Protein AF-A0A176RYS2-F1 (afdb_monomer_lite)

pLDDT: mean 80.69, std 13.42, range [38.0, 95.75]

Secondary structure (DSSP, 8-state):
-GGGTS-TT----SHHHHHHHHHHHHHHHHTTSS-TT-EEEETTEEEEHHHHTT--S----EEEEES-------------TT--SS----EEEEE-TTSPBPS---TT-EEEEEEE-TT---TTEEEEEE--TTEEETTT--SEEEEE-TT-SEEEEEEEE-S---S-EEEEEEEEESS-TTSEEEEEEEE-

Structure (mmCIF, N/CA/C/O backbone):
data_AF-A0A176RYS2-F1
#
_entry.id   AF-A0A176RYS2-F1
#
loop_
_atom_site.group_PDB
_atom_site.id
_atom_site.type_symbol
_atom_site.label_atom_id
_atom_site.label_alt_id
_atom_site.label_comp_id
_atom_site.label_asym_id
_atom_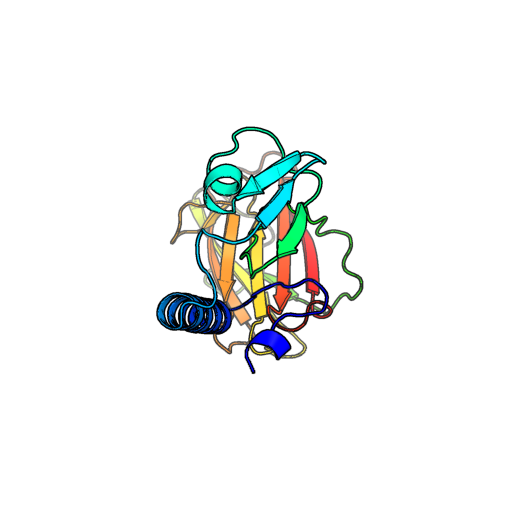site.label_entity_id
_atom_site.label_seq_id
_atom_site.pdbx_PDB_ins_code
_atom_site.Cartn_x
_atom_site.Cartn_y
_atom_site.Cartn_z
_atom_site.occupancy
_atom_site.B_iso_or_equiv
_atom_site.auth_seq_id
_atom_site.auth_comp_id
_atom_site.auth_asym_id
_atom_site.auth_atom_id
_atom_site.pdbx_PDB_model_num
ATOM 1 N N . GLN A 1 1 ? -23.986 -8.923 6.208 1.00 38.78 1 GLN A N 1
ATOM 2 C CA . GLN A 1 1 ? -23.555 -8.819 7.620 1.00 38.78 1 GLN A CA 1
ATOM 3 C C . GLN A 1 1 ? -22.154 -8.233 7.599 1.00 38.78 1 GLN A C 1
ATOM 5 O O . GLN A 1 1 ? -21.240 -8.937 7.199 1.00 38.78 1 GLN A O 1
ATOM 10 N N . VAL A 1 2 ? -22.013 -6.950 7.941 1.00 39.62 2 VAL A N 1
ATOM 11 C CA . VAL A 1 2 ? -20.743 -6.190 7.863 1.00 39.62 2 VAL A CA 1
ATOM 12 C C . VAL A 1 2 ? -19.668 -6.791 8.781 1.00 39.62 2 VAL A C 1
ATOM 14 O O . VAL A 1 2 ? -18.493 -6.807 8.453 1.00 39.62 2 VAL A O 1
ATOM 17 N N . THR A 1 3 ? -20.078 -7.433 9.878 1.00 38.00 3 THR A N 1
ATOM 18 C CA . THR A 1 3 ? -19.183 -8.171 10.785 1.00 38.00 3 THR A CA 1
ATOM 19 C C . THR A 1 3 ? -18.510 -9.391 10.161 1.00 38.00 3 THR A C 1
ATOM 21 O O . THR A 1 3 ? -17.535 -9.880 10.710 1.00 38.00 3 THR A O 1
ATOM 24 N N . ARG A 1 4 ? -19.006 -9.886 9.019 1.00 38.34 4 ARG A N 1
ATOM 25 C CA . ARG A 1 4 ? -18.385 -10.984 8.261 1.00 38.34 4 ARG A CA 1
ATOM 26 C C . ARG A 1 4 ? -17.301 -10.498 7.288 1.00 38.34 4 ARG A C 1
ATOM 28 O O . ARG A 1 4 ? -16.633 -11.335 6.696 1.00 38.34 4 ARG A O 1
ATOM 35 N N . GLN A 1 5 ? -17.187 -9.180 7.099 1.00 42.06 5 GLN A N 1
ATOM 36 C CA . GLN A 1 5 ? -16.162 -8.518 6.279 1.00 42.06 5 GLN A CA 1
ATOM 37 C C . GLN A 1 5 ? -14.979 -8.025 7.120 1.00 42.06 5 GLN A C 1
ATOM 39 O O . GLN A 1 5 ? -13.939 -7.681 6.576 1.00 42.06 5 GLN A O 1
ATOM 44 N N . LEU A 1 6 ? -15.121 -8.033 8.447 1.00 44.44 6 LEU A N 1
ATOM 45 C CA . LEU A 1 6 ? -13.992 -7.948 9.359 1.00 44.44 6 LEU A CA 1
ATOM 46 C C . LEU A 1 6 ? -13.283 -9.305 9.316 1.00 44.44 6 LEU A C 1
ATOM 48 O O . LEU A 1 6 ? -13.893 -10.329 9.632 1.00 44.44 6 LEU A O 1
ATOM 52 N N . ASN A 1 7 ? -12.019 -9.329 8.896 1.00 45.56 7 ASN A N 1
ATOM 53 C CA . ASN A 1 7 ? -11.189 -10.522 9.052 1.00 45.56 7 ASN A CA 1
ATOM 54 C C . ASN A 1 7 ? -10.981 -10.831 10.554 1.00 45.56 7 ASN A C 1
ATOM 56 O O . ASN A 1 7 ? -11.440 -10.093 11.430 1.00 45.56 7 ASN A O 1
ATOM 60 N N . GLU A 1 8 ? -10.258 -11.906 10.875 1.00 43.47 8 GLU A N 1
ATOM 61 C CA . GLU A 1 8 ? -9.961 -12.304 12.265 1.00 43.47 8 GLU A CA 1
ATOM 62 C C . GLU A 1 8 ? -9.251 -11.205 13.089 1.00 43.47 8 GLU A C 1
ATOM 64 O O . GLU A 1 8 ? -9.184 -11.295 14.313 1.00 43.47 8 GLU A O 1
ATOM 69 N N . GLN A 1 9 ? -8.752 -10.149 12.436 1.00 49.06 9 GLN A N 1
ATOM 70 C CA . GLN A 1 9 ? -8.044 -9.022 13.046 1.00 49.06 9 GLN A CA 1
ATOM 71 C C . GLN A 1 9 ? -8.864 -7.716 13.050 1.00 49.06 9 GLN A C 1
ATOM 73 O O . GLN A 1 9 ? -8.356 -6.691 13.502 1.00 49.06 9 GLN A O 1
ATOM 78 N N . GLY A 1 10 ? -10.113 -7.721 12.570 1.00 50.06 10 GLY A N 1
ATOM 79 C CA . GLY A 1 10 ? -10.997 -6.553 12.635 1.00 50.06 10 GLY A CA 1
ATOM 80 C C . GLY A 1 10 ? -10.657 -5.415 11.663 1.00 50.06 10 GLY A C 1
ATOM 81 O O . GLY A 1 10 ? -11.020 -4.271 11.929 1.00 50.06 10 GLY A O 1
ATOM 82 N N . MET A 1 11 ? -9.959 -5.694 10.561 1.00 52.34 11 MET A N 1
ATOM 83 C CA . MET A 1 11 ? -9.507 -4.666 9.612 1.00 52.34 11 MET A CA 1
ATOM 84 C C . MET A 1 11 ? -10.573 -4.387 8.534 1.00 52.34 11 MET A C 1
ATOM 86 O O . MET A 1 11 ? -11.194 -5.315 8.016 1.00 52.34 11 MET A O 1
ATOM 90 N N . LEU A 1 12 ? -10.777 -3.110 8.186 1.00 54.94 12 LEU A N 1
ATOM 91 C CA . LEU A 1 12 ? -11.613 -2.667 7.060 1.00 54.94 12 LEU A CA 1
ATOM 92 C C . LEU A 1 12 ? -10.681 -2.246 5.917 1.00 54.94 12 LEU A C 1
ATOM 94 O O . LEU A 1 12 ? -9.982 -1.241 6.039 1.00 54.94 12 LEU A O 1
ATOM 98 N N . TYR A 1 13 ? -10.638 -3.018 4.831 1.00 56.59 13 TYR A N 1
ATOM 99 C CA . TYR A 1 13 ? -9.641 -2.827 3.770 1.00 56.59 13 TYR A CA 1
ATOM 100 C C . TYR A 1 13 ? -10.142 -2.049 2.553 1.00 56.59 13 TYR A C 1
ATOM 102 O O . TYR A 1 13 ? -9.327 -1.627 1.735 1.00 56.59 13 TYR A O 1
ATOM 110 N N . SER A 1 14 ? -11.451 -1.809 2.427 1.00 58.12 14 SER A N 1
ATOM 111 C CA . SER A 1 14 ? -12.003 -1.050 1.303 1.00 58.12 14 SER A CA 1
ATOM 112 C C . SER A 1 14 ? -12.792 0.189 1.720 1.00 58.12 14 SER A C 1
ATOM 114 O O . SER A 1 14 ? -13.281 0.331 2.847 1.00 58.12 14 SER A O 1
ATOM 116 N N . THR A 1 15 ? -12.944 1.112 0.768 1.00 60.66 15 THR A N 1
ATOM 117 C CA . THR A 1 15 ? -13.842 2.264 0.912 1.00 60.66 15 THR A CA 1
ATOM 118 C C . THR A 1 15 ? -15.282 1.810 1.155 1.00 60.66 15 THR A C 1
ATOM 120 O O . THR A 1 15 ? -15.984 2.425 1.953 1.00 60.66 15 THR A O 1
ATOM 123 N N . GLU A 1 16 ? -15.712 0.712 0.529 1.00 64.81 16 GLU A N 1
ATOM 124 C CA . GLU A 1 16 ? -17.044 0.133 0.736 1.00 64.81 16 GLU A CA 1
ATOM 125 C C . GLU A 1 16 ? -17.218 -0.394 2.163 1.00 64.81 16 GLU A C 1
ATOM 127 O O . GLU A 1 16 ? -18.222 -0.088 2.807 1.00 64.81 16 GLU A O 1
ATOM 132 N N . ASP A 1 17 ? -16.215 -1.097 2.694 1.00 63.56 17 ASP A N 1
ATOM 133 C CA . ASP A 1 17 ? -16.223 -1.593 4.074 1.00 63.56 17 ASP A CA 1
ATOM 134 C C . ASP A 1 17 ? -16.240 -0.433 5.073 1.00 63.56 17 ASP A C 1
ATOM 136 O O . ASP A 1 17 ? -16.982 -0.458 6.056 1.00 63.56 17 ASP A O 1
ATOM 140 N N . SER A 1 18 ? -15.488 0.631 4.782 1.00 63.31 18 SER A N 1
ATOM 141 C CA . SER A 1 18 ? -15.490 1.854 5.587 1.00 63.31 18 SER A CA 1
ATOM 142 C C . SER A 1 18 ? -16.876 2.509 5.601 1.00 63.31 18 SER A C 1
ATOM 144 O O . SER A 1 18 ? -17.386 2.865 6.663 1.00 63.31 18 SER A O 1
ATOM 146 N N . VAL A 1 19 ? -17.534 2.621 4.442 1.00 70.06 19 VAL A N 1
ATOM 147 C CA . VAL A 1 19 ? -18.897 3.171 4.331 1.00 70.06 19 VAL A CA 1
ATOM 148 C C . VAL A 1 19 ? -19.911 2.284 5.055 1.00 70.06 19 VAL A C 1
ATOM 150 O O . VAL A 1 19 ? -20.771 2.800 5.774 1.00 70.06 19 VAL A O 1
ATOM 153 N N . ALA A 1 20 ? -19.804 0.962 4.918 1.00 71.06 20 ALA A N 1
ATOM 154 C CA . ALA A 1 20 ? -20.680 0.009 5.589 1.00 71.06 20 ALA A CA 1
ATOM 155 C C . ALA A 1 20 ? -20.521 0.063 7.118 1.00 71.06 20 ALA A C 1
ATOM 157 O O . ALA A 1 20 ? -21.521 0.063 7.842 1.00 71.06 20 ALA A O 1
ATOM 158 N N . ALA A 1 21 ? -19.286 0.175 7.614 1.00 72.25 21 ALA A N 1
ATOM 159 C CA . ALA A 1 21 ? -18.993 0.347 9.032 1.00 72.25 21 ALA A 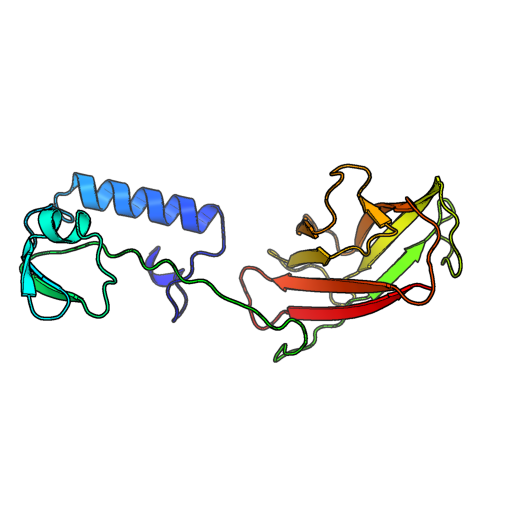CA 1
ATOM 160 C C . ALA A 1 21 ? -19.526 1.683 9.569 1.00 72.25 21 ALA A C 1
ATOM 162 O O . ALA A 1 21 ? -20.179 1.705 10.613 1.00 72.25 21 ALA A O 1
ATOM 163 N N . ILE A 1 22 ? -19.338 2.785 8.833 1.00 72.38 22 ILE A N 1
ATOM 164 C CA . ILE A 1 22 ? -19.892 4.101 9.190 1.00 72.38 22 ILE A CA 1
ATOM 165 C C . ILE A 1 22 ? -21.424 4.045 9.259 1.00 72.38 22 ILE A C 1
ATOM 167 O O . ILE A 1 22 ? -22.017 4.545 10.219 1.00 72.38 22 ILE A O 1
ATOM 171 N N . ALA A 1 23 ? -22.077 3.423 8.273 1.00 78.38 23 ALA A N 1
ATOM 172 C CA . ALA A 1 23 ? -23.529 3.272 8.253 1.00 78.38 23 ALA A CA 1
ATOM 173 C C . ALA A 1 23 ? -24.025 2.446 9.452 1.00 78.38 23 ALA A C 1
ATOM 175 O O . ALA A 1 23 ? -24.967 2.857 10.132 1.00 78.38 23 ALA A O 1
ATOM 176 N N . LEU A 1 24 ? -23.352 1.333 9.761 1.00 78.88 24 LEU A N 1
ATOM 177 C CA . LEU A 1 24 ? -23.661 0.495 10.918 1.00 78.88 24 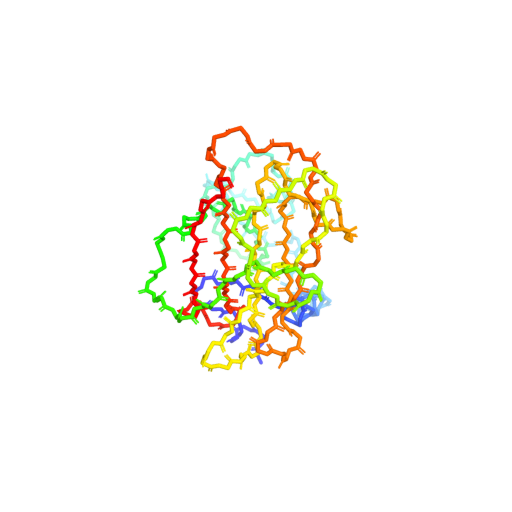LEU A CA 1
ATOM 178 C C . LEU A 1 24 ? -23.518 1.269 12.236 1.00 78.88 24 LEU A C 1
ATOM 180 O O . LEU A 1 24 ? -24.457 1.296 13.028 1.00 78.88 24 LEU A O 1
ATOM 184 N N . LEU A 1 25 ? -22.378 1.928 12.464 1.00 75.88 25 LEU A N 1
ATOM 185 C CA . LEU A 1 25 ? -22.122 2.709 13.680 1.00 75.88 25 LEU A CA 1
ATOM 186 C C . LEU A 1 25 ? -23.125 3.863 13.838 1.00 75.88 25 LEU A C 1
ATOM 188 O O . LEU A 1 25 ? -23.579 4.148 14.947 1.00 75.88 25 LEU A O 1
ATOM 192 N N . SER A 1 26 ? -23.525 4.491 12.730 1.00 77.00 26 SER A N 1
ATOM 193 C CA . SER A 1 26 ? -24.551 5.538 12.721 1.00 77.00 26 SER A CA 1
ATOM 194 C C . SER A 1 26 ? -25.914 5.015 13.190 1.00 77.00 26 SER A C 1
ATOM 196 O O . SER A 1 26 ? -26.553 5.646 14.036 1.00 77.00 26 SER A O 1
ATOM 198 N N . GLU A 1 27 ? -26.346 3.844 12.713 1.00 80.12 27 GLU A N 1
ATOM 199 C CA . GLU A 1 27 ? -27.613 3.228 13.132 1.00 80.12 27 GLU A CA 1
ATOM 200 C C . GLU A 1 27 ? -27.554 2.658 14.560 1.00 80.12 27 GLU A C 1
ATOM 202 O O . GLU A 1 27 ? -28.520 2.780 15.319 1.00 80.12 27 GLU A O 1
ATOM 207 N N . LEU A 1 28 ? -26.407 2.124 14.992 1.00 76.50 28 LEU A N 1
ATOM 208 C CA . LEU A 1 28 ? -26.183 1.716 16.387 1.00 76.50 28 LEU A CA 1
ATOM 209 C C . LEU A 1 28 ? -26.287 2.906 17.353 1.00 76.50 28 LEU A C 1
ATOM 211 O O . LEU A 1 28 ? -26.863 2.789 18.436 1.00 76.50 28 LEU A O 1
ATOM 215 N N . ARG A 1 29 ? -25.802 4.083 16.942 1.00 73.31 29 ARG A N 1
ATOM 216 C CA . ARG A 1 29 ? -25.972 5.320 17.712 1.00 73.31 29 ARG A CA 1
ATOM 217 C C . ARG A 1 29 ? -27.433 5.779 17.740 1.00 73.31 29 ARG A C 1
ATOM 219 O O . ARG A 1 29 ? -27.933 6.135 18.801 1.00 73.31 29 ARG A O 1
ATOM 226 N N . LYS A 1 30 ? -28.137 5.761 16.600 1.00 78.38 30 LYS A N 1
ATOM 227 C CA . LYS A 1 30 ? -29.558 6.168 16.522 1.00 78.38 30 LYS A CA 1
ATOM 228 C C . LYS A 1 30 ? -30.494 5.255 17.313 1.00 78.38 30 LYS A C 1
ATOM 230 O O . LYS A 1 30 ? -31.473 5.737 17.870 1.00 78.38 30 LYS A O 1
ATOM 235 N N . SER A 1 31 ? -30.199 3.959 17.360 1.00 75.75 31 SER A N 1
ATOM 236 C CA . SER A 1 31 ? -30.982 2.972 18.116 1.00 75.75 31 SER A CA 1
ATOM 237 C C . SER A 1 31 ? -30.749 3.029 19.629 1.00 75.75 31 SER A C 1
ATOM 239 O O . SER A 1 31 ? -31.408 2.299 20.365 1.00 75.75 31 SER A O 1
ATOM 241 N N . GLY A 1 32 ? -29.840 3.889 20.106 1.00 68.19 32 GLY A N 1
ATOM 242 C CA . GLY A 1 32 ? -29.505 3.984 21.527 1.00 68.19 32 GLY A CA 1
ATOM 243 C C . GLY A 1 32 ? -28.738 2.767 22.044 1.00 68.19 32 GLY A C 1
ATOM 244 O O . GLY A 1 32 ? -28.717 2.533 23.247 1.00 68.19 32 GLY A O 1
ATOM 245 N N . LEU A 1 33 ? -28.125 1.979 21.153 1.00 66.50 33 LEU A N 1
ATOM 246 C CA . LEU A 1 33 ? -27.291 0.844 21.541 1.00 66.50 33 LEU A CA 1
ATOM 247 C C . LEU A 1 33 ? -25.892 1.288 21.964 1.00 66.50 33 LEU A C 1
ATOM 249 O O . LEU A 1 33 ? -25.306 0.652 22.821 1.00 66.50 33 LEU A O 1
ATOM 253 N N . VAL A 1 34 ? -25.369 2.384 21.412 1.00 66.75 34 VAL A N 1
ATOM 254 C CA . VAL A 1 34 ? -24.118 3.005 21.877 1.00 66.75 34 VAL A CA 1
ATOM 255 C C . VAL A 1 34 ? -24.476 4.295 22.605 1.00 66.75 34 VAL A C 1
ATOM 257 O O . VAL A 1 34 ? -24.611 5.355 21.991 1.00 66.75 34 VAL A O 1
ATOM 260 N N . THR A 1 35 ? -24.687 4.189 23.915 1.00 66.00 35 THR A N 1
ATOM 261 C CA . THR A 1 35 ? -24.935 5.327 24.807 1.00 66.00 35 THR A CA 1
ATOM 262 C C . THR A 1 35 ? -23.695 5.604 25.648 1.00 66.00 35 THR A C 1
ATOM 264 O O . THR A 1 35 ? -22.934 4.702 25.989 1.00 66.00 35 THR A O 1
ATOM 267 N N . GLY A 1 36 ? -23.486 6.867 26.022 1.00 67.69 36 GLY A N 1
ATOM 268 C CA . GLY A 1 36 ? -22.389 7.261 26.915 1.00 67.69 36 GLY A CA 1
ATOM 269 C C . GLY A 1 36 ? -22.522 6.749 28.360 1.00 67.69 36 GLY A C 1
ATOM 270 O O . GLY A 1 36 ? -21.685 7.067 29.198 1.00 67.69 36 GLY A O 1
ATOM 271 N N . GLU A 1 37 ? -23.569 5.975 28.653 1.00 80.94 37 GLU A N 1
ATOM 272 C CA . GLU A 1 37 ? -23.942 5.503 29.992 1.00 80.94 37 GLU A CA 1
ATOM 273 C C . GLU A 1 37 ? -23.375 4.117 30.334 1.00 80.94 37 GLU A C 1
ATOM 275 O O . GLU A 1 37 ? -23.575 3.630 31.446 1.00 80.94 37 GLU A O 1
ATOM 280 N N . ALA A 1 38 ? -22.675 3.460 29.403 1.00 84.75 38 ALA A N 1
ATOM 281 C CA . ALA A 1 38 ? -22.044 2.175 29.686 1.00 84.75 38 ALA A CA 1
ATOM 282 C C . ALA A 1 38 ? -21.024 2.306 30.829 1.00 84.75 38 ALA A C 1
ATOM 284 O O . ALA A 1 38 ? -20.258 3.272 30.879 1.00 84.75 38 ALA A O 1
ATOM 285 N N . ARG A 1 39 ? -21.008 1.322 31.737 1.00 91.75 39 ARG A N 1
ATOM 286 C CA . ARG A 1 39 ? -20.002 1.224 32.806 1.00 91.75 39 ARG A CA 1
ATOM 287 C C . ARG A 1 39 ? -18.846 0.367 32.335 1.00 91.75 39 ARG A C 1
ATOM 289 O O . ARG A 1 39 ? -19.055 -0.773 31.916 1.00 91.75 39 ARG A O 1
ATOM 296 N N . LEU A 1 40 ? -17.650 0.913 32.459 1.00 92.44 40 LEU A N 1
ATOM 297 C CA . LEU A 1 40 ? -16.395 0.325 32.026 1.00 92.44 40 LEU A CA 1
ATOM 298 C C . LEU A 1 40 ? -15.448 0.200 33.215 1.00 92.44 40 LEU A C 1
ATOM 300 O O . LEU A 1 40 ? -15.520 0.991 34.150 1.00 92.44 40 LEU A O 1
ATOM 304 N N . CYS A 1 41 ? -14.551 -0.771 33.155 1.00 94.44 41 CYS A N 1
ATOM 305 C CA . CYS A 1 41 ? -13.341 -0.817 33.958 1.00 94.44 41 CYS A CA 1
ATOM 306 C C . CYS A 1 41 ? -12.170 -0.567 33.007 1.00 94.44 41 CYS A C 1
ATOM 308 O O . CYS A 1 41 ? -11.896 -1.402 32.147 1.00 94.44 41 CYS A O 1
ATOM 310 N N . VAL A 1 42 ? -11.523 0.591 33.102 1.00 92.25 42 VAL A N 1
ATOM 311 C CA . VAL A 1 42 ? -10.388 0.961 32.245 1.00 92.25 42 VAL A CA 1
ATOM 312 C C . VAL A 1 42 ? -9.136 0.970 33.105 1.00 92.25 42 VAL A C 1
ATOM 314 O O . VAL A 1 42 ? -9.096 1.664 34.117 1.00 92.25 42 VAL A O 1
ATOM 317 N N . ASN A 1 43 ? -8.124 0.181 32.740 1.00 94.06 43 ASN A N 1
ATOM 318 C CA . ASN A 1 43 ? -6.892 0.013 33.524 1.00 94.06 43 ASN A CA 1
ATOM 319 C C . ASN A 1 43 ? -7.136 -0.352 35.010 1.00 94.06 43 ASN A C 1
ATOM 321 O O . ASN A 1 43 ? -6.344 -0.001 35.883 1.00 94.06 43 ASN A O 1
ATOM 325 N N . GLY A 1 44 ? -8.237 -1.051 35.312 1.00 93.50 44 GLY A N 1
ATOM 326 C CA . GLY A 1 44 ? -8.627 -1.419 36.679 1.00 93.50 44 GLY A CA 1
ATOM 327 C C . GLY A 1 44 ? -9.488 -0.385 37.419 1.00 93.50 44 GLY A C 1
ATOM 328 O O . GLY A 1 44 ? -9.905 -0.659 38.544 1.00 93.50 44 GLY A O 1
ATOM 329 N N . GLU A 1 45 ? -9.783 0.771 36.814 1.00 94.94 45 GLU A N 1
ATOM 330 C CA . GLU A 1 45 ? -10.639 1.809 37.398 1.00 94.94 45 GLU A CA 1
ATOM 331 C C . GLU A 1 45 ? -12.040 1.806 36.776 1.00 94.94 45 GLU A C 1
ATOM 333 O O . GLU A 1 45 ? -12.201 1.870 35.556 1.00 94.94 45 GLU A O 1
ATOM 338 N N . GLU A 1 46 ? -13.073 1.756 37.621 1.00 95.62 46 GLU A N 1
ATOM 339 C CA . GLU A 1 46 ? -14.459 1.833 37.159 1.00 95.62 46 GLU A CA 1
ATOM 340 C C . GLU A 1 46 ? -14.860 3.266 36.793 1.00 95.62 46 GLU A C 1
ATOM 342 O O . GLU A 1 46 ? -14.702 4.190 37.589 1.00 95.62 46 GLU A O 1
ATOM 347 N N . MET A 1 47 ? -15.449 3.437 35.612 1.00 94.19 47 MET A N 1
ATOM 348 C CA . MET A 1 47 ? -15.919 4.723 35.097 1.00 94.19 47 MET A CA 1
ATOM 349 C C . MET A 1 47 ? -17.022 4.544 34.045 1.00 94.19 47 MET A C 1
ATOM 351 O O . MET A 1 47 ? -17.357 3.431 33.636 1.00 94.19 47 MET A O 1
ATOM 355 N N . THR A 1 48 ? -17.619 5.641 33.596 1.00 91.12 48 THR A N 1
ATOM 356 C CA . THR A 1 48 ? -18.556 5.662 32.465 1.00 91.12 48 THR A CA 1
ATOM 357 C C . THR A 1 48 ? -17.821 5.729 31.125 1.00 91.12 48 THR A C 1
ATOM 359 O O . THR A 1 48 ? -16.675 6.171 31.042 1.00 91.12 48 THR A O 1
ATOM 362 N N . ALA A 1 49 ? -18.493 5.353 30.036 1.00 86.31 49 ALA A N 1
ATOM 363 C CA . ALA A 1 49 ? -17.941 5.486 28.688 1.00 86.31 49 ALA A CA 1
ATOM 364 C C . ALA A 1 49 ? -17.595 6.941 28.313 1.00 86.31 49 ALA A C 1
ATOM 366 O O . ALA A 1 49 ? -16.639 7.168 27.573 1.00 86.31 49 ALA A O 1
ATOM 367 N N . ILE A 1 50 ? -18.329 7.933 28.838 1.00 86.62 50 ILE A N 1
ATOM 368 C CA . ILE A 1 50 ? -18.015 9.359 28.633 1.00 86.62 50 ILE A CA 1
ATOM 369 C C . ILE A 1 50 ? -16.710 9.744 29.332 1.00 86.62 50 ILE A C 1
ATOM 371 O O . ILE A 1 50 ? -15.896 10.455 28.745 1.00 86.62 50 ILE A O 1
ATOM 375 N N . GLU A 1 51 ? -16.506 9.285 30.566 1.00 89.12 51 GLU A N 1
ATOM 376 C CA . GLU A 1 51 ? -15.274 9.539 31.320 1.00 89.12 51 GLU A CA 1
ATOM 377 C C . GLU A 1 51 ? -14.079 8.855 30.648 1.00 89.12 51 GLU A C 1
ATOM 379 O O . GLU A 1 51 ? -13.055 9.500 30.418 1.00 89.12 51 GLU A O 1
ATOM 384 N N . ALA A 1 52 ? -14.246 7.597 30.224 1.00 87.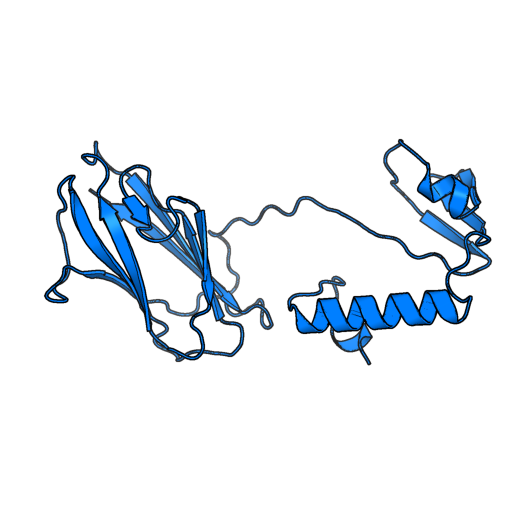62 52 ALA A N 1
ATOM 385 C CA . ALA A 1 52 ? -13.227 6.849 29.492 1.00 87.62 52 ALA A CA 1
ATOM 386 C C . ALA A 1 52 ? -12.801 7.553 28.191 1.00 87.62 52 ALA A C 1
ATOM 388 O O . ALA A 1 52 ? -11.610 7.640 27.898 1.00 87.62 52 ALA A O 1
ATOM 389 N N . ALA A 1 53 ? -13.750 8.124 27.439 1.00 84.94 53 ALA A N 1
ATOM 390 C CA . ALA A 1 53 ? -13.470 8.850 26.195 1.00 84.94 53 ALA A CA 1
ATOM 391 C C . ALA A 1 53 ? -12.673 10.156 26.394 1.00 84.94 53 ALA A C 1
ATOM 393 O O . ALA A 1 53 ? -12.149 10.712 25.430 1.00 84.94 53 ALA A O 1
ATOM 394 N N . GLN A 1 54 ? -12.594 10.667 27.626 1.00 88.25 54 GLN A N 1
ATOM 395 C CA . GLN A 1 54 ? -11.851 11.883 27.969 1.00 88.25 54 GLN A CA 1
ATOM 396 C C . GLN A 1 54 ? -10.483 11.594 28.600 1.00 88.25 54 GLN A C 1
ATOM 398 O O . GLN A 1 54 ? -9.726 12.535 28.874 1.00 88.25 54 GLN A O 1
ATOM 403 N N . LEU A 1 55 ? -10.150 10.320 28.830 1.00 88.88 55 LEU A N 1
ATOM 404 C CA . LEU A 1 55 ? -8.855 9.928 29.367 1.00 88.88 55 LEU A CA 1
ATOM 405 C C . LEU A 1 55 ? -7.725 10.366 28.430 1.00 88.88 55 LEU A C 1
ATOM 407 O O . LEU A 1 55 ? -7.781 10.209 27.214 1.00 88.88 55 LEU A O 1
ATOM 411 N N . LYS A 1 56 ? -6.665 10.910 29.030 1.00 90.25 56 LYS A N 1
ATOM 412 C CA . LYS A 1 56 ? -5.425 11.292 28.332 1.00 90.25 56 LYS A CA 1
ATOM 413 C C . LYS A 1 56 ? -4.267 10.341 28.620 1.00 90.25 56 LYS A C 1
ATOM 415 O O . LYS A 1 56 ? -3.140 10.601 28.208 1.00 90.25 56 LYS A O 1
ATOM 420 N N . VAL A 1 57 ? -4.535 9.286 29.380 1.00 89.38 57 VAL A N 1
ATOM 421 C CA . VAL A 1 57 ? -3.565 8.248 29.720 1.00 89.38 57 VAL A CA 1
ATOM 422 C C . VAL A 1 57 ? -3.647 7.113 28.697 1.00 89.38 57 VAL A C 1
ATOM 424 O O . VAL A 1 57 ? -4.718 6.904 28.125 1.00 89.38 57 VAL A O 1
ATOM 427 N N . PRO A 1 58 ? -2.550 6.375 28.456 1.00 87.44 58 PRO A N 1
ATOM 428 C CA . PRO A 1 58 ? -2.602 5.156 27.660 1.00 87.44 58 PRO A CA 1
ATOM 429 C C . PRO A 1 58 ? -3.613 4.165 28.243 1.00 87.44 58 PRO A C 1
ATOM 431 O O . PRO A 1 58 ? -3.637 3.927 29.452 1.00 87.44 58 PRO A O 1
ATOM 434 N N . ILE A 1 59 ? -4.450 3.596 27.380 1.00 89.00 59 ILE A N 1
ATOM 435 C CA . ILE A 1 59 ? -5.412 2.563 27.756 1.00 89.00 59 ILE A CA 1
ATOM 436 C C . ILE A 1 59 ? -4.780 1.201 27.457 1.00 89.00 59 ILE A C 1
ATOM 438 O O . ILE A 1 59 ? -4.492 0.892 26.303 1.00 89.00 59 ILE A O 1
ATOM 442 N N . GLU A 1 60 ? -4.547 0.409 28.498 1.00 90.25 60 GLU A N 1
ATOM 443 C CA . GLU A 1 60 ? -3.927 -0.919 28.436 1.00 90.25 60 GLU A CA 1
ATOM 444 C C . GLU A 1 60 ? -4.974 -2.037 28.514 1.00 90.25 60 GLU A C 1
ATOM 446 O O . GLU A 1 60 ? -4.802 -3.094 27.907 1.00 90.25 60 GLU A O 1
ATOM 451 N N . SER A 1 61 ? -6.079 -1.802 29.228 1.00 90.75 61 SER A N 1
ATOM 452 C CA . SER A 1 61 ? -7.199 -2.737 29.327 1.00 90.75 61 SER A CA 1
ATOM 453 C C . SER A 1 61 ? -8.544 -2.020 29.431 1.00 90.75 61 SER A C 1
ATOM 455 O O . SER A 1 61 ? -8.645 -0.921 29.981 1.00 90.75 61 SER A O 1
ATOM 457 N N . ILE A 1 62 ? -9.588 -2.658 28.894 1.00 90.50 62 ILE A N 1
ATOM 458 C CA . ILE A 1 62 ? -10.982 -2.215 28.993 1.00 90.50 62 ILE A CA 1
ATOM 459 C C . ILE A 1 62 ? -11.857 -3.447 29.223 1.00 90.50 62 ILE A C 1
ATOM 461 O O . ILE A 1 62 ? -11.907 -4.325 28.362 1.00 90.50 62 ILE A O 1
ATOM 465 N N . ASP A 1 63 ? -12.610 -3.462 30.319 1.00 92.56 63 ASP A N 1
ATOM 466 C CA . ASP A 1 63 ? -13.703 -4.407 30.540 1.00 92.56 63 ASP A CA 1
ATOM 467 C C . ASP A 1 63 ? -15.044 -3.670 30.527 1.00 92.56 63 ASP A C 1
ATOM 469 O O . ASP A 1 63 ? -15.209 -2.622 31.154 1.00 92.56 63 ASP A O 1
ATOM 473 N N . VAL A 1 64 ? -16.039 -4.224 29.834 1.00 90.31 64 VAL A N 1
ATOM 474 C CA . VAL A 1 64 ? -17.407 -3.690 29.860 1.00 90.31 64 VAL A CA 1
ATOM 475 C C . VAL A 1 64 ? -18.157 -4.336 31.021 1.00 90.31 64 VAL A C 1
ATOM 477 O O . VAL A 1 64 ? -18.499 -5.515 30.966 1.00 90.31 64 VAL A O 1
ATOM 480 N N . LEU A 1 65 ? -18.434 -3.561 32.070 1.00 91.69 65 LEU A N 1
ATOM 481 C CA . LEU A 1 65 ? -19.154 -4.038 33.255 1.00 91.69 65 LEU A CA 1
ATOM 482 C C . LEU A 1 65 ? -20.668 -4.077 33.019 1.00 91.69 65 LEU A C 1
ATOM 484 O O . LEU A 1 65 ? -21.355 -4.978 33.497 1.00 91.69 65 LEU A O 1
ATOM 488 N N . SER A 1 66 ? -21.204 -3.091 32.292 1.00 88.75 66 SER A N 1
ATOM 489 C CA . SER A 1 66 ? -22.613 -3.069 31.878 1.00 88.75 66 SER A CA 1
ATOM 490 C C . SER A 1 66 ? -22.849 -2.116 30.705 1.00 88.75 66 SER A C 1
ATOM 492 O O . SER A 1 66 ? -22.183 -1.085 30.599 1.00 88.75 66 SER A O 1
ATOM 494 N N . GLY A 1 67 ? -23.835 -2.428 29.862 1.00 83.44 67 GLY A N 1
ATOM 495 C CA . GLY A 1 67 ? -24.148 -1.657 28.657 1.00 83.44 67 GLY A CA 1
ATOM 496 C C . GLY A 1 67 ? -23.313 -2.096 27.453 1.00 83.44 67 GLY A C 1
ATOM 497 O O . GLY A 1 67 ? -22.878 -3.242 27.372 1.00 83.44 67 GLY A O 1
ATOM 498 N N . VAL A 1 68 ? -23.120 -1.186 26.503 1.00 80.06 68 VAL A N 1
ATOM 499 C CA . VAL A 1 68 ? -22.349 -1.412 25.275 1.00 80.06 68 VAL A CA 1
ATOM 500 C C . VAL A 1 68 ? -21.447 -0.205 25.054 1.00 80.06 68 VAL A C 1
ATOM 502 O O . VAL A 1 68 ? -21.913 0.932 25.103 1.00 80.06 68 VAL A O 1
ATOM 505 N N . ALA A 1 69 ? -20.167 -0.451 24.783 1.00 79.38 69 ALA A N 1
ATOM 506 C CA . ALA A 1 69 ? -19.205 0.588 24.443 1.00 79.38 69 ALA A CA 1
ATOM 507 C C . ALA A 1 69 ? -18.522 0.282 23.111 1.00 79.38 69 ALA A C 1
ATOM 509 O O . ALA A 1 69 ? -18.163 -0.860 22.828 1.00 79.38 69 ALA A O 1
ATOM 510 N N . ALA A 1 70 ? -18.350 1.325 22.301 1.00 75.88 70 ALA A N 1
ATOM 511 C CA . ALA A 1 70 ? -17.522 1.278 21.107 1.00 75.88 70 ALA A CA 1
ATOM 512 C C . ALA A 1 70 ? -16.082 1.629 21.494 1.00 75.88 70 ALA A C 1
ATOM 514 O O . ALA A 1 70 ? -15.855 2.632 22.168 1.00 75.88 70 ALA A O 1
ATOM 515 N N . VAL A 1 71 ? -15.129 0.807 21.062 1.00 75.62 71 VAL A N 1
ATOM 516 C CA . VAL A 1 71 ? -13.699 1.003 21.313 1.00 75.62 71 VAL A CA 1
ATOM 517 C C . VAL A 1 71 ? -12.995 1.112 19.968 1.00 75.62 71 VAL A C 1
ATOM 519 O O . VAL A 1 71 ? -13.194 0.269 19.095 1.00 75.62 71 VAL A O 1
ATOM 522 N N . GLU A 1 72 ? -12.175 2.146 19.811 1.00 73.12 72 GLU A N 1
ATOM 523 C CA . GLU A 1 72 ? -11.283 2.314 18.668 1.00 73.12 72 GLU A 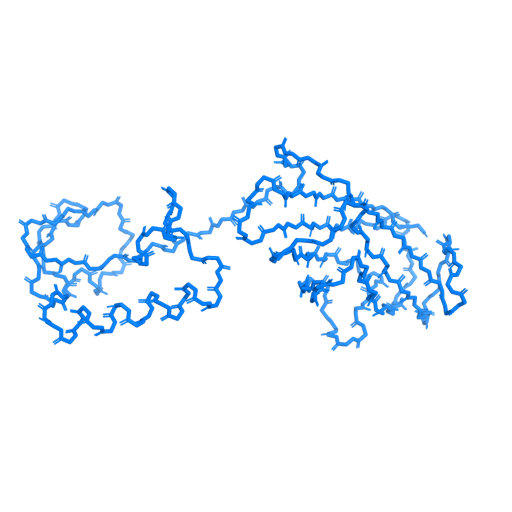CA 1
ATOM 524 C C . GLU A 1 72 ? -9.847 2.063 19.123 1.00 73.12 72 GLU A C 1
ATOM 526 O O . GLU A 1 72 ? -9.387 2.639 20.109 1.00 73.12 72 GLU A O 1
ATOM 531 N N . VAL A 1 73 ? -9.130 1.209 18.395 1.00 71.44 73 VAL A N 1
ATOM 532 C CA . VAL A 1 73 ? -7.708 0.956 18.630 1.00 71.44 73 VAL A CA 1
ATOM 533 C C . VAL A 1 73 ? -6.935 1.464 17.426 1.00 71.44 73 VAL A C 1
ATOM 535 O O . VAL A 1 73 ? -7.008 0.893 16.341 1.00 71.44 73 VAL A O 1
ATOM 538 N N . THR A 1 74 ? -6.166 2.532 17.625 1.00 66.69 74 THR A N 1
ATOM 539 C CA . THR A 1 74 ? -5.183 2.986 16.639 1.00 66.69 74 THR A CA 1
ATOM 540 C C . THR A 1 74 ? -3.826 2.402 17.002 1.00 66.69 74 THR A C 1
ATOM 542 O O . THR A 1 74 ? -3.325 2.623 18.103 1.00 66.69 74 THR A O 1
ATOM 545 N N . ARG A 1 75 ? -3.210 1.670 16.074 1.00 64.19 75 ARG A N 1
ATOM 546 C CA . ARG A 1 75 ? -1.850 1.142 16.228 1.00 64.19 75 ARG A CA 1
ATOM 547 C C . ARG A 1 75 ? -0.977 1.590 15.069 1.00 64.19 75 ARG A C 1
ATOM 549 O O . ARG A 1 75 ? -1.435 1.623 13.928 1.00 64.19 75 ARG A O 1
ATOM 556 N N . LEU A 1 76 ? 0.285 1.891 15.362 1.00 69.38 76 LEU A N 1
ATOM 557 C CA . LEU A 1 76 ? 1.299 1.950 14.319 1.00 69.38 76 LEU A CA 1
ATOM 558 C C . LEU A 1 76 ? 1.590 0.509 13.900 1.00 69.38 76 LEU A C 1
ATOM 560 O O . LEU A 1 76 ? 1.945 -0.322 14.735 1.00 69.38 76 LEU A O 1
ATOM 564 N N . HIS A 1 77 ? 1.391 0.216 12.623 1.00 67.94 77 HIS A N 1
ATOM 565 C CA . HIS A 1 77 ? 1.721 -1.076 12.043 1.00 67.94 77 HIS A CA 1
ATOM 566 C C . HIS A 1 77 ? 2.890 -0.873 11.087 1.00 67.94 77 HIS A C 1
ATOM 568 O O . HIS A 1 77 ? 2.756 -0.178 10.081 1.00 67.94 77 HIS A O 1
ATOM 574 N N . GLU A 1 78 ? 4.045 -1.424 11.446 1.00 70.69 78 GLU A N 1
ATOM 575 C CA . GLU A 1 78 ? 5.231 -1.431 10.594 1.00 70.69 78 GLU A CA 1
ATOM 576 C C . GLU A 1 78 ? 5.306 -2.771 9.865 1.00 70.69 78 GLU A C 1
ATOM 578 O O . GLU A 1 78 ? 5.307 -3.834 10.487 1.00 70.69 78 GLU A O 1
ATOM 583 N N . GLU A 1 79 ? 5.376 -2.720 8.536 1.00 66.38 79 GLU A N 1
ATOM 584 C CA . GLU A 1 79 ? 5.499 -3.909 7.696 1.00 66.38 79 GLU A CA 1
ATOM 585 C C . GLU A 1 79 ? 6.880 -3.977 7.058 1.00 66.38 79 GLU A C 1
ATOM 587 O O . GLU A 1 79 ? 7.321 -3.053 6.373 1.00 66.38 79 GLU A O 1
ATOM 592 N N . ASP A 1 80 ? 7.543 -5.118 7.238 1.00 74.50 80 ASP A N 1
ATOM 593 C CA . ASP A 1 80 ? 8.770 -5.444 6.523 1.00 74.50 80 ASP A CA 1
ATOM 594 C C . ASP A 1 80 ? 8.413 -6.036 5.155 1.00 74.50 80 ASP A C 1
ATOM 596 O O . ASP A 1 80 ? 8.084 -7.218 5.029 1.00 74.50 80 ASP A O 1
ATOM 600 N N . TRP A 1 81 ? 8.516 -5.214 4.109 1.00 75.50 81 TRP A N 1
ATOM 601 C CA . TRP A 1 81 ? 8.262 -5.641 2.731 1.00 75.50 81 TRP A CA 1
ATOM 602 C C . TRP A 1 81 ? 9.213 -6.741 2.247 1.00 75.50 81 TRP A C 1
ATOM 604 O O . TRP A 1 81 ? 9.025 -7.243 1.149 1.00 75.50 81 TRP A O 1
ATOM 614 N N . THR A 1 82 ? 10.231 -7.157 2.999 1.00 69.69 82 THR A N 1
ATOM 615 C CA . THR A 1 82 ? 11.084 -8.289 2.602 1.00 69.69 82 THR A CA 1
ATOM 616 C C . THR A 1 82 ? 10.520 -9.656 3.002 1.00 69.69 82 THR A C 1
ATOM 618 O O . THR A 1 82 ? 11.061 -10.679 2.580 1.00 69.69 82 THR A O 1
ATOM 621 N N . ARG A 1 83 ? 9.435 -9.700 3.787 1.00 67.62 83 ARG A N 1
ATOM 622 C CA . ARG A 1 83 ? 8.927 -10.926 4.427 1.00 67.62 83 ARG A CA 1
ATOM 623 C C . ARG A 1 83 ? 7.479 -11.247 4.052 1.00 67.62 83 ARG A C 1
ATOM 625 O O . ARG A 1 83 ? 6.632 -11.397 4.927 1.00 67.62 83 ARG A O 1
ATOM 632 N N . PHE A 1 84 ? 7.195 -11.392 2.761 1.00 66.56 84 PHE A N 1
ATOM 633 C CA . PHE A 1 84 ? 5.902 -11.928 2.325 1.00 66.56 84 PHE A CA 1
ATOM 634 C C . PHE A 1 84 ? 5.887 -13.459 2.408 1.00 66.56 84 PHE A C 1
ATOM 636 O O . PHE A 1 84 ? 6.860 -14.110 2.025 1.00 66.56 84 PHE A O 1
ATOM 643 N N . ALA A 1 85 ? 4.797 -14.022 2.944 1.00 62.50 85 ALA A N 1
ATOM 644 C CA . ALA A 1 85 ? 4.618 -15.470 3.093 1.00 62.50 85 ALA A CA 1
ATOM 645 C C . ALA A 1 85 ? 4.528 -16.175 1.732 1.00 62.50 85 ALA A C 1
ATOM 647 O O . ALA A 1 85 ? 5.095 -17.249 1.542 1.00 62.50 85 ALA A O 1
ATOM 648 N N . ASP A 1 86 ? 3.886 -15.507 0.779 1.00 65.62 86 ASP A N 1
ATOM 649 C CA . ASP A 1 86 ? 3.794 -15.896 -0.615 1.00 65.62 86 ASP A CA 1
ATOM 650 C C . ASP A 1 86 ? 4.475 -14.842 -1.485 1.00 65.62 86 ASP A C 1
ATOM 652 O O . ASP A 1 86 ? 4.535 -13.664 -1.143 1.00 65.62 86 ASP A O 1
ATOM 656 N N . ASN A 1 87 ? 5.029 -15.270 -2.617 1.00 70.75 87 ASN A N 1
ATOM 657 C CA . ASN A 1 87 ? 5.686 -14.375 -3.564 1.00 70.75 87 ASN A CA 1
ATOM 658 C C . ASN A 1 87 ? 5.073 -14.582 -4.946 1.00 70.75 87 ASN A C 1
ATOM 660 O O . ASN A 1 87 ? 5.574 -15.361 -5.768 1.00 70.75 87 ASN A O 1
ATOM 664 N N . PHE A 1 88 ? 3.937 -13.932 -5.192 1.00 83.75 88 PHE A N 1
ATOM 665 C CA . PHE A 1 88 ? 3.332 -13.990 -6.517 1.00 83.75 88 PHE A CA 1
ATOM 666 C C . PHE A 1 88 ? 4.230 -13.245 -7.528 1.00 83.75 88 PHE A C 1
ATOM 668 O O . PHE A 1 88 ? 4.872 -12.255 -7.186 1.00 83.75 88 PHE A O 1
ATOM 675 N N . PRO A 1 89 ? 4.343 -13.710 -8.783 1.00 87.12 89 PRO A N 1
ATOM 676 C CA . PRO A 1 89 ? 5.266 -13.096 -9.723 1.00 87.12 89 PRO A CA 1
ATOM 677 C C . PRO A 1 89 ? 4.776 -11.706 -10.137 1.00 87.12 89 PRO A C 1
ATOM 679 O O . PRO A 1 89 ? 3.657 -11.570 -10.624 1.00 87.12 89 PRO A O 1
ATOM 682 N N . ILE A 1 90 ? 5.660 -10.714 -10.024 1.00 90.81 90 ILE A N 1
ATOM 683 C CA . ILE A 1 90 ? 5.521 -9.381 -10.621 1.00 90.81 90 ILE A CA 1
ATOM 684 C C . ILE A 1 90 ? 6.674 -9.125 -11.591 1.00 90.81 90 ILE A C 1
ATOM 686 O O . ILE A 1 90 ? 7.817 -9.523 -11.333 1.00 90.81 90 ILE A O 1
ATOM 690 N N . GLY A 1 91 ? 6.380 -8.472 -12.714 1.00 91.00 91 GLY A N 1
ATOM 691 C CA . GLY A 1 91 ? 7.386 -8.006 -13.667 1.00 91.00 91 GLY A CA 1
ATOM 692 C C . GLY A 1 91 ? 7.594 -6.504 -13.524 1.00 91.00 91 GLY A C 1
ATOM 693 O O . GLY A 1 91 ? 6.622 -5.756 -13.538 1.00 91.00 91 GLY A O 1
ATOM 694 N N . ILE A 1 92 ? 8.845 -6.065 -13.400 1.00 91.38 92 ILE A N 1
ATOM 695 C CA . ILE A 1 92 ? 9.212 -4.652 -13.259 1.00 91.38 92 ILE A CA 1
ATOM 696 C C . ILE A 1 92 ? 10.279 -4.332 -14.292 1.00 91.38 92 ILE A C 1
ATOM 698 O O . ILE A 1 92 ? 11.270 -5.055 -14.390 1.00 91.38 92 ILE A O 1
ATOM 702 N N . ARG A 1 93 ? 10.085 -3.246 -15.037 1.00 91.50 93 ARG A N 1
ATOM 703 C CA . ARG A 1 93 ? 11.058 -2.752 -16.014 1.00 91.50 93 ARG A CA 1
ATOM 704 C C . ARG A 1 93 ? 10.947 -1.242 -16.188 1.00 91.50 93 ARG A C 1
ATOM 706 O O . ARG A 1 93 ? 9.863 -0.682 -16.039 1.00 91.50 93 ARG A O 1
ATOM 713 N N . PHE A 1 94 ? 12.056 -0.606 -16.548 1.00 90.94 94 PHE A N 1
ATOM 714 C CA . PHE A 1 94 ? 12.072 0.787 -16.987 1.00 90.94 94 PHE A CA 1
ATOM 715 C C . PHE A 1 94 ? 12.152 0.840 -18.504 1.00 90.94 94 PHE A C 1
ATOM 717 O O . PHE A 1 94 ? 12.972 0.143 -19.105 1.00 90.94 94 PHE A O 1
ATOM 724 N N . VAL A 1 95 ? 11.316 1.668 -19.121 1.00 93.19 95 VAL A N 1
ATOM 725 C CA . VAL A 1 95 ? 11.314 1.860 -20.573 1.00 93.19 95 VAL A CA 1
ATOM 726 C C . VAL A 1 95 ? 11.358 3.334 -20.945 1.00 93.19 95 VAL A C 1
ATOM 728 O O . VAL A 1 95 ? 10.931 4.196 -20.176 1.00 93.19 95 VAL A O 1
ATOM 731 N N . ASN A 1 96 ? 11.902 3.628 -22.123 1.00 89.38 96 ASN A N 1
ATOM 732 C CA . ASN A 1 96 ? 11.895 4.972 -22.699 1.00 89.38 96 ASN A CA 1
ATOM 733 C C . ASN A 1 96 ? 10.604 5.222 -23.496 1.00 89.38 96 ASN A C 1
ATOM 735 O O . ASN A 1 96 ? 9.729 4.357 -23.570 1.00 89.38 96 ASN A O 1
ATOM 739 N N . ALA A 1 97 ? 10.503 6.394 -24.129 1.00 82.38 97 ALA A N 1
ATOM 740 C CA . ALA A 1 97 ? 9.374 6.750 -24.992 1.00 82.38 97 ALA A CA 1
ATOM 741 C C . ALA A 1 97 ? 9.126 5.737 -26.131 1.00 82.38 97 ALA A C 1
ATOM 743 O O . ALA A 1 97 ? 7.980 5.509 -26.510 1.00 82.38 97 ALA A O 1
ATOM 744 N N . ASP A 1 98 ? 10.179 5.073 -26.616 1.00 85.75 98 ASP A N 1
ATOM 745 C CA . ASP A 1 98 ? 10.107 4.042 -27.659 1.00 85.75 98 ASP A CA 1
ATOM 746 C C . ASP A 1 98 ? 9.845 2.632 -27.092 1.00 85.75 98 ASP A C 1
ATOM 748 O O . ASP A 1 98 ? 10.006 1.628 -27.789 1.00 85.75 98 ASP A O 1
ATOM 752 N N . ASN A 1 99 ? 9.468 2.529 -25.811 1.00 86.69 99 ASN A N 1
ATOM 753 C CA . ASN A 1 99 ? 9.192 1.283 -25.090 1.00 86.69 99 ASN A CA 1
ATOM 754 C C . ASN A 1 99 ? 10.387 0.300 -25.039 1.00 86.69 99 ASN A C 1
ATOM 756 O O . ASN A 1 99 ? 10.210 -0.892 -24.765 1.00 86.69 99 ASN A O 1
ATOM 760 N N . SER A 1 100 ? 11.599 0.801 -25.280 1.00 88.19 100 SER A N 1
ATOM 761 C CA . SER A 1 100 ? 12.853 0.057 -25.174 1.00 88.19 100 SER A CA 1
ATOM 762 C C . SER A 1 100 ? 13.351 0.072 -23.735 1.00 88.19 100 SER A C 1
ATOM 764 O O . SER A 1 100 ? 13.240 1.088 -23.048 1.00 88.19 100 SER A O 1
ATOM 766 N N . GLU A 1 101 ? 13.890 -1.055 -23.274 1.00 87.12 101 GLU A N 1
ATOM 767 C CA . GLU A 1 101 ? 14.396 -1.183 -21.909 1.00 87.12 101 GLU A CA 1
ATOM 768 C C . GLU A 1 101 ? 15.610 -0.277 -21.684 1.00 87.12 101 GLU A C 1
ATOM 770 O O . GLU A 1 101 ? 16.516 -0.198 -22.519 1.00 87.12 101 GLU A O 1
ATOM 775 N N . ILE A 1 102 ? 15.607 0.430 -20.557 1.00 83.56 102 ILE A N 1
ATOM 776 C CA . ILE A 1 102 ? 16.633 1.417 -20.238 1.00 83.56 102 ILE A CA 1
ATOM 777 C C . ILE A 1 102 ? 17.667 0.809 -19.298 1.00 83.56 102 ILE A C 1
ATOM 779 O O . ILE A 1 102 ? 17.325 0.275 -18.246 1.00 83.56 102 ILE A O 1
ATOM 783 N N . GLN A 1 103 ? 18.943 0.968 -19.653 1.00 75.62 103 GLN A N 1
ATOM 784 C CA . GLN A 1 103 ? 20.070 0.629 -18.776 1.00 75.62 103 GLN A CA 1
ATOM 785 C C . GLN A 1 103 ? 20.721 1.850 -18.118 1.00 75.62 103 GLN A C 1
ATOM 787 O O . GLN A 1 103 ? 21.364 1.699 -17.087 1.00 75.62 103 GLN A O 1
ATOM 792 N N . TYR A 1 104 ? 20.566 3.041 -18.704 1.00 78.06 104 TYR A N 1
ATOM 793 C CA . TYR A 1 104 ? 21.192 4.278 -18.236 1.00 78.06 104 TYR A CA 1
ATOM 794 C C . TYR A 1 104 ? 20.245 5.457 -18.416 1.00 78.06 104 TYR A C 1
ATOM 796 O O . TYR A 1 104 ? 19.575 5.557 -19.444 1.00 78.06 104 TYR A O 1
ATOM 804 N N . VAL A 1 105 ? 20.248 6.374 -17.453 1.00 82.19 105 VAL A N 1
ATOM 805 C CA . VAL A 1 105 ? 19.426 7.587 -17.473 1.00 82.19 105 VAL A CA 1
ATOM 806 C C . VAL A 1 105 ? 20.258 8.827 -17.167 1.00 82.19 105 VAL A C 1
ATOM 808 O O . VAL A 1 105 ? 21.299 8.753 -16.510 1.00 82.19 105 VAL A O 1
ATOM 811 N N . ARG A 1 106 ? 19.805 9.983 -17.647 1.00 84.81 106 ARG A N 1
ATOM 812 C CA . ARG A 1 106 ? 20.388 11.297 -17.360 1.00 84.81 106 ARG A CA 1
ATOM 813 C C . ARG A 1 106 ? 19.360 12.193 -16.686 1.00 84.81 106 ARG A C 1
ATOM 815 O O . ARG A 1 106 ? 18.161 12.061 -16.907 1.00 84.81 106 ARG A O 1
ATOM 822 N N . ALA A 1 107 ? 19.844 13.141 -15.887 1.00 88.50 107 ALA A N 1
ATOM 823 C CA . ALA A 1 107 ? 18.985 14.170 -15.317 1.00 88.50 107 ALA A CA 1
ATOM 824 C C . ALA A 1 107 ? 18.247 14.926 -16.437 1.00 88.50 107 ALA A C 1
ATOM 826 O O . ALA A 1 107 ? 18.869 15.389 -17.394 1.00 88.50 107 ALA A O 1
ATOM 827 N N . GLY A 1 108 ? 16.927 15.040 -16.299 1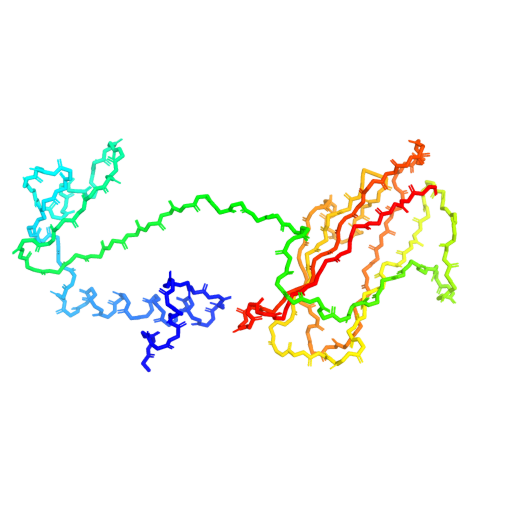.00 88.12 108 GLY A N 1
ATOM 828 C CA . GLY A 1 108 ? 16.018 15.597 -17.298 1.00 88.12 108 GLY A CA 1
ATOM 829 C C . GLY A 1 108 ? 15.305 14.557 -18.167 1.00 88.12 108 GLY A C 1
ATOM 830 O O . GLY A 1 108 ? 14.338 14.922 -18.832 1.00 88.12 108 GLY A O 1
ATOM 831 N N . ASP A 1 109 ? 15.721 13.287 -18.147 1.00 89.69 109 ASP A N 1
ATOM 832 C CA . ASP A 1 109 ? 15.057 12.240 -18.926 1.00 89.69 109 ASP A CA 1
ATOM 833 C C . ASP A 1 109 ? 13.671 11.907 -18.354 1.00 89.69 109 ASP A C 1
ATOM 835 O O . ASP A 1 109 ? 13.479 11.790 -17.138 1.00 89.69 109 ASP A O 1
ATOM 839 N N . CYS A 1 110 ? 12.713 11.691 -19.256 1.00 91.38 110 CYS A N 1
ATOM 840 C CA . CYS A 1 110 ? 11.406 11.126 -18.942 1.00 91.38 110 CYS A CA 1
ATOM 841 C C . CYS A 1 110 ? 11.405 9.635 -19.285 1.00 91.38 110 CYS A C 1
ATOM 843 O O . CYS A 1 110 ? 11.653 9.254 -20.432 1.00 91.38 110 CYS A O 1
ATOM 845 N N . ILE A 1 111 ? 11.096 8.802 -18.298 1.00 92.38 111 ILE A N 1
ATOM 846 C CA . ILE A 1 111 ? 11.064 7.342 -18.420 1.00 92.38 111 ILE A CA 1
ATOM 847 C C . ILE A 1 111 ? 9.729 6.807 -17.906 1.00 92.38 111 ILE A C 1
ATOM 849 O O . ILE A 1 111 ? 9.025 7.487 -17.163 1.00 92.38 111 ILE A O 1
ATOM 853 N N . GLU A 1 112 ? 9.382 5.574 -18.250 1.00 94.12 112 GLU A N 1
ATOM 854 C CA . GLU A 1 112 ? 8.229 4.885 -17.675 1.00 94.12 112 GLU A CA 1
ATOM 855 C C . GLU A 1 112 ? 8.678 3.703 -16.819 1.00 94.12 112 GLU A C 1
ATOM 857 O O . GLU A 1 112 ? 9.421 2.829 -17.270 1.00 94.12 112 GLU A O 1
ATOM 862 N N . LEU A 1 113 ? 8.181 3.653 -15.586 1.00 93.56 113 LEU A N 1
ATOM 863 C CA . LEU A 1 113 ? 8.197 2.452 -14.764 1.00 93.56 113 LEU A CA 1
ATOM 864 C C . LEU A 1 113 ? 6.995 1.591 -15.155 1.00 93.56 113 LEU A C 1
ATOM 866 O O . LEU A 1 113 ? 5.846 2.001 -14.986 1.00 93.56 113 LEU A O 1
ATOM 870 N N . VAL A 1 114 ? 7.268 0.399 -15.676 1.00 95.06 114 VAL A N 1
ATOM 871 C CA . VAL A 1 114 ? 6.251 -0.563 -16.099 1.00 95.06 114 VAL A CA 1
ATOM 872 C C . VAL A 1 114 ? 6.209 -1.700 -15.092 1.00 95.06 114 VAL A C 1
ATOM 874 O O . VAL A 1 114 ? 7.205 -2.399 -14.891 1.00 95.06 114 VAL A O 1
ATOM 877 N N . ILE A 1 115 ? 5.042 -1.891 -14.489 1.00 95.12 115 ILE A N 1
ATOM 878 C CA . ILE A 1 115 ? 4.769 -2.946 -13.515 1.00 95.12 115 ILE A CA 1
ATOM 879 C C . ILE A 1 115 ? 3.710 -3.852 -14.125 1.00 95.12 115 ILE A C 1
ATOM 881 O O . ILE A 1 115 ? 2.694 -3.373 -14.613 1.00 95.12 115 ILE A O 1
ATOM 885 N N . SER A 1 116 ? 3.962 -5.153 -14.137 1.00 95.75 116 SER A N 1
ATOM 886 C CA . SER A 1 116 ? 3.094 -6.149 -14.766 1.00 95.75 116 SER A CA 1
ATOM 887 C C . SER A 1 116 ? 2.757 -7.275 -13.802 1.00 95.75 116 SER A C 1
ATOM 889 O O . SER A 1 116 ? 3.579 -7.644 -12.955 1.00 95.75 116 SER A O 1
ATOM 891 N N . LEU A 1 117 ? 1.565 -7.840 -13.980 1.00 94.94 117 LEU A N 1
ATOM 892 C CA . LEU A 1 117 ? 1.025 -8.966 -13.226 1.00 94.94 117 LEU A CA 1
ATOM 893 C C . LEU A 1 117 ? 0.901 -10.184 -14.162 1.00 94.94 117 LEU A C 1
ATOM 895 O O . LEU A 1 117 ? -0.169 -10.429 -14.707 1.00 94.94 117 LEU A O 1
ATOM 899 N N . PRO A 1 118 ? 1.964 -10.991 -14.368 1.00 92.62 118 PRO A N 1
ATOM 900 C CA . PRO A 1 118 ? 1.952 -12.128 -15.299 1.00 92.62 118 PRO A CA 1
ATOM 901 C C . PRO A 1 118 ? 0.867 -13.186 -15.058 1.00 92.62 118 PRO A C 1
ATOM 903 O O . PRO A 1 118 ? 0.605 -14.004 -15.934 1.00 92.62 118 PRO A O 1
ATOM 906 N N . LYS A 1 119 ? 0.277 -13.221 -13.859 1.00 90.56 119 LYS A N 1
ATOM 907 C CA . LYS A 1 119 ? -0.838 -14.114 -13.507 1.00 90.56 119 LYS A CA 1
ATOM 908 C C . LYS A 1 119 ? -2.213 -13.439 -13.637 1.00 90.56 119 LYS A C 1
ATOM 910 O O . LYS A 1 119 ? -3.186 -13.973 -13.111 1.00 90.56 119 LYS A O 1
ATOM 915 N N . GLY A 1 120 ? -2.274 -12.288 -14.299 1.00 92.31 120 GLY A N 1
ATOM 916 C CA . GLY A 1 120 ? -3.466 -11.464 -14.436 1.00 92.31 120 GLY A CA 1
ATOM 917 C C . GLY A 1 120 ? -3.744 -10.598 -13.209 1.00 92.31 120 GLY A C 1
ATOM 918 O O . GLY A 1 120 ? -3.241 -10.856 -12.105 1.00 92.31 120 GLY A O 1
ATOM 919 N N . TYR A 1 121 ? -4.553 -9.566 -13.433 1.00 93.12 121 TYR A N 1
ATOM 920 C CA . TYR A 1 121 ? -5.115 -8.702 -12.399 1.00 93.12 121 TYR A CA 1
ATOM 921 C C . TYR A 1 121 ? -6.152 -9.454 -11.558 1.00 93.12 121 TYR A C 1
ATOM 923 O O . TYR A 1 121 ? -6.931 -10.261 -12.072 1.00 93.12 121 TYR A O 1
ATOM 931 N N . GLN A 1 122 ? -6.188 -9.158 -10.262 1.00 90.88 122 GLN A N 1
ATOM 932 C CA . GLN A 1 122 ? -7.295 -9.502 -9.378 1.00 90.88 122 GLN A CA 1
ATOM 933 C C . GLN A 1 122 ? -7.856 -8.238 -8.738 1.00 90.88 122 GLN A C 1
ATOM 935 O O . GLN A 1 122 ? -7.114 -7.313 -8.410 1.00 90.88 122 GLN A O 1
ATOM 940 N N . THR A 1 123 ? -9.174 -8.211 -8.532 1.00 88.12 123 THR A N 1
ATOM 941 C CA . THR A 1 123 ? -9.848 -7.096 -7.862 1.00 88.12 123 THR A CA 1
ATOM 942 C C . THR A 1 123 ? -9.152 -6.775 -6.546 1.00 88.12 123 THR A C 1
ATOM 944 O O . THR A 1 123 ? -8.972 -7.661 -5.714 1.00 88.12 123 THR A O 1
ATOM 947 N N . GLY A 1 124 ? -8.757 -5.513 -6.374 1.00 85.88 124 GLY A N 1
ATOM 948 C CA . GLY A 1 124 ? -8.038 -5.036 -5.194 1.00 85.88 124 GLY A CA 1
ATOM 949 C C . GLY A 1 124 ? -6.514 -5.109 -5.277 1.00 85.88 124 GLY A C 1
ATOM 950 O O . GLY A 1 124 ? -5.869 -4.782 -4.283 1.00 85.88 124 GLY A O 1
ATOM 951 N N . ASP A 1 125 ? -5.929 -5.517 -6.408 1.00 90.19 125 ASP A N 1
ATOM 952 C CA . ASP A 1 125 ? -4.485 -5.409 -6.620 1.00 90.19 125 ASP A CA 1
ATOM 953 C C . ASP A 1 125 ? -4.061 -3.934 -6.659 1.00 90.19 125 ASP A C 1
ATOM 955 O O . ASP A 1 125 ? -4.479 -3.161 -7.521 1.00 90.19 125 ASP A O 1
ATOM 959 N N . ILE A 1 126 ? -3.189 -3.559 -5.727 1.00 91.12 126 ILE A N 1
ATOM 960 C CA . ILE A 1 126 ? -2.616 -2.222 -5.586 1.00 91.12 126 ILE A CA 1
ATOM 961 C C . ILE A 1 126 ? -1.101 -2.341 -5.570 1.00 91.12 126 ILE A C 1
ATOM 963 O O . ILE A 1 126 ? -0.532 -3.258 -4.972 1.00 91.12 126 ILE A O 1
ATOM 967 N N . VAL A 1 127 ? -0.431 -1.372 -6.188 1.00 92.56 127 VAL A N 1
ATOM 968 C CA . VAL A 1 127 ? 1.013 -1.207 -6.071 1.00 92.56 127 VAL A CA 1
ATOM 969 C C . VAL A 1 127 ? 1.374 -0.037 -5.170 1.00 92.56 127 VAL A C 1
ATOM 971 O O . VAL A 1 127 ? 0.812 1.048 -5.276 1.00 92.56 127 VAL A O 1
ATOM 974 N N . HIS A 1 128 ? 2.366 -0.257 -4.322 1.00 91.81 128 HIS A N 1
ATOM 975 C CA . HIS A 1 128 ? 3.078 0.732 -3.534 1.00 91.81 128 HIS A CA 1
ATOM 976 C C . HIS A 1 128 ? 4.476 0.909 -4.123 1.00 91.81 128 HIS A C 1
ATOM 978 O O . HIS A 1 128 ? 5.211 -0.063 -4.317 1.00 91.81 128 HIS A O 1
ATOM 984 N N . VAL A 1 129 ? 4.850 2.154 -4.408 1.00 91.44 129 VAL A N 1
ATOM 985 C CA . VAL A 1 129 ? 6.143 2.500 -5.003 1.00 91.44 129 VAL A CA 1
ATOM 986 C C . VAL A 1 129 ? 6.867 3.470 -4.086 1.00 91.44 129 VAL A C 1
ATOM 988 O O . VAL A 1 129 ? 6.348 4.542 -3.780 1.00 91.44 129 VAL A O 1
ATOM 991 N N . ALA A 1 130 ? 8.082 3.100 -3.688 1.00 91.25 130 ALA A N 1
ATOM 992 C CA . ALA A 1 130 ? 9.042 3.965 -3.020 1.00 91.25 130 ALA A CA 1
ATOM 993 C C . ALA A 1 130 ? 10.188 4.262 -3.995 1.00 91.25 130 ALA A C 1
ATOM 995 O O . ALA A 1 130 ? 11.071 3.428 -4.208 1.00 91.25 130 ALA A O 1
ATOM 996 N N . LEU A 1 131 ? 10.131 5.436 -4.624 1.00 91.44 131 LEU A N 1
ATOM 997 C CA . LEU A 1 131 ? 11.121 5.920 -5.577 1.00 91.44 131 LEU A CA 1
ATOM 998 C C . LEU A 1 131 ? 12.408 6.373 -4.880 1.00 91.44 131 LEU A C 1
ATOM 1000 O O . LEU A 1 131 ? 12.359 6.922 -3.774 1.00 91.44 131 LEU A O 1
ATOM 1004 N N . PRO A 1 132 ? 13.551 6.236 -5.563 1.00 89.50 132 PRO A N 1
ATOM 1005 C CA . PRO A 1 132 ? 14.812 6.757 -5.075 1.00 89.50 132 PRO A CA 1
ATOM 1006 C C . PRO A 1 132 ? 14.866 8.297 -5.206 1.00 89.50 132 PRO A C 1
ATOM 1008 O O . PRO A 1 132 ? 14.069 8.900 -5.943 1.00 89.50 132 PRO A O 1
ATOM 1011 N N . PRO A 1 133 ? 15.820 8.969 -4.536 1.00 87.88 133 PRO A N 1
ATOM 1012 C CA . PRO A 1 133 ? 16.019 10.413 -4.654 1.00 87.88 133 PRO A CA 1
ATOM 1013 C C . PRO A 1 133 ? 16.133 10.919 -6.100 1.00 87.88 133 PRO A C 1
ATOM 1015 O O . PRO A 1 133 ? 15.565 11.972 -6.409 1.00 87.88 133 PRO A O 1
ATOM 1018 N N . CYS A 1 134 ? 16.767 10.157 -6.996 1.00 88.00 134 CYS A N 1
ATOM 1019 C CA . CYS A 1 134 ? 16.966 10.550 -8.392 1.00 88.00 134 CYS A CA 1
ATOM 1020 C C . CYS A 1 134 ? 15.720 10.487 -9.294 1.00 88.00 134 CYS A C 1
ATOM 1022 O O . CYS A 1 134 ? 15.768 11.036 -10.394 1.00 88.00 134 CYS A O 1
ATOM 1024 N N . LEU A 1 135 ? 14.606 9.874 -8.867 1.00 90.50 135 LEU A N 1
ATOM 1025 C CA . LEU A 1 135 ? 13.389 9.735 -9.683 1.00 90.50 135 LEU A CA 1
ATOM 1026 C C . LEU A 1 135 ? 12.171 10.359 -9.015 1.00 90.50 135 LEU A C 1
ATOM 1028 O O . LEU A 1 135 ? 11.906 10.111 -7.841 1.00 90.50 135 LEU A O 1
ATOM 1032 N N . SER A 1 136 ? 11.371 11.101 -9.768 1.00 91.44 136 SER A N 1
ATOM 1033 C CA . SER A 1 136 ? 10.123 11.693 -9.282 1.00 91.44 136 SER A CA 1
ATOM 1034 C C . SER A 1 136 ? 8.955 11.319 -10.179 1.00 91.44 136 SER A C 1
ATOM 1036 O O . SER A 1 136 ? 9.072 11.330 -11.402 1.00 91.44 136 SER A O 1
ATOM 1038 N N . TRP A 1 137 ? 7.799 11.030 -9.584 1.00 92.50 137 TRP A N 1
ATOM 1039 C CA . TRP A 1 137 ? 6.580 10.807 -10.351 1.00 92.50 137 TRP A CA 1
ATOM 1040 C C . TRP A 1 137 ? 6.056 12.124 -10.927 1.00 92.50 137 TRP A C 1
ATOM 1042 O O . TRP A 1 137 ? 5.758 13.057 -10.176 1.00 92.50 137 TRP A O 1
ATOM 1052 N N . ILE A 1 138 ? 5.908 12.191 -12.255 1.00 87.00 138 ILE A N 1
ATOM 1053 C CA . ILE A 1 138 ? 5.586 13.436 -12.974 1.00 87.00 138 ILE A CA 1
ATOM 1054 C C . ILE A 1 138 ? 4.249 14.039 -12.519 1.00 87.00 138 ILE A C 1
ATOM 1056 O O . ILE A 1 138 ? 4.108 15.258 -12.483 1.00 87.00 138 ILE A O 1
ATOM 1060 N N . ARG A 1 139 ? 3.270 13.208 -12.142 1.00 82.00 139 ARG A N 1
ATOM 1061 C CA . ARG A 1 139 ? 1.927 13.681 -11.761 1.00 82.00 139 ARG A CA 1
ATOM 1062 C C . ARG A 1 139 ? 1.778 14.065 -10.289 1.00 82.00 139 ARG A C 1
ATOM 1064 O O . ARG A 1 139 ? 0.825 14.762 -9.964 1.00 82.00 139 ARG A O 1
ATOM 1071 N N . GLY A 1 140 ? 2.671 13.607 -9.413 1.00 70.25 140 GLY A N 1
ATOM 1072 C CA . GLY A 1 140 ? 2.484 13.742 -7.965 1.00 70.25 140 GLY A CA 1
ATOM 1073 C C . GLY A 1 140 ? 3.602 14.472 -7.233 1.00 70.25 140 GLY A C 1
ATOM 1074 O O . GLY A 1 140 ? 3.374 14.950 -6.129 1.00 70.25 140 GLY A O 1
ATOM 1075 N N . GLY A 1 141 ? 4.818 14.539 -7.786 1.00 67.44 141 GLY A N 1
ATOM 1076 C CA . GLY A 1 141 ? 5.982 15.090 -7.076 1.00 67.44 141 GLY A CA 1
ATOM 1077 C C . GLY A 1 141 ? 6.378 14.324 -5.800 1.00 67.44 141 GLY A C 1
ATOM 1078 O O . GLY A 1 141 ? 7.315 14.726 -5.116 1.00 67.44 141 GLY A O 1
ATOM 1079 N N . VAL A 1 142 ? 5.690 13.221 -5.479 1.00 75.88 142 VAL A N 1
ATOM 1080 C CA . VAL A 1 142 ? 5.899 12.409 -4.274 1.00 75.88 142 VAL A CA 1
ATOM 1081 C C . VAL A 1 142 ? 6.818 11.227 -4.589 1.00 75.88 142 VAL A C 1
ATOM 1083 O O . VAL A 1 142 ? 6.773 10.666 -5.686 1.00 75.88 142 VAL A O 1
ATOM 1086 N N . LYS A 1 143 ? 7.655 10.840 -3.620 1.00 84.75 143 LYS A N 1
ATOM 1087 C CA . LYS A 1 143 ? 8.552 9.674 -3.716 1.00 84.75 143 LYS A CA 1
ATOM 1088 C C . LYS A 1 143 ? 7.893 8.370 -3.277 1.00 84.75 143 LYS A C 1
ATOM 1090 O O . LYS A 1 143 ? 8.289 7.312 -3.741 1.00 84.75 143 LYS A O 1
ATOM 1095 N N . LEU A 1 144 ? 6.894 8.453 -2.406 1.00 89.00 144 LEU A N 1
ATOM 1096 C CA . LEU A 1 144 ? 6.116 7.320 -1.927 1.00 89.00 144 LEU A CA 1
ATOM 1097 C C . LEU A 1 144 ? 4.667 7.511 -2.359 1.00 89.00 144 LEU A C 1
ATOM 1099 O O . LEU A 1 144 ? 4.052 8.520 -2.017 1.00 89.00 144 LEU A O 1
ATOM 1103 N N . PHE A 1 145 ? 4.130 6.566 -3.118 1.00 88.62 145 PHE A N 1
ATOM 1104 C CA . PHE A 1 145 ? 2.747 6.625 -3.580 1.00 88.62 145 PHE A CA 1
ATOM 1105 C C . PHE A 1 145 ? 2.188 5.228 -3.831 1.00 88.62 145 PHE A C 1
ATOM 1107 O O . PHE A 1 145 ? 2.928 4.245 -3.900 1.00 88.62 145 PHE A O 1
ATOM 1114 N N . SER A 1 146 ? 0.864 5.162 -3.954 1.00 91.06 146 SER A N 1
ATOM 1115 C CA . SER A 1 146 ? 0.134 3.929 -4.237 1.00 91.06 146 SER A CA 1
ATOM 1116 C C . SER A 1 146 ? -0.798 4.137 -5.420 1.00 91.06 146 SER A C 1
ATOM 1118 O O . SER A 1 146 ? -1.365 5.222 -5.553 1.00 91.06 146 SER A O 1
ATOM 1120 N N . LEU A 1 147 ? -0.943 3.124 -6.268 1.00 91.00 147 LEU A N 1
ATOM 1121 C CA . LEU A 1 147 ? -1.804 3.153 -7.448 1.00 91.00 147 LEU A CA 1
ATOM 1122 C C . LEU A 1 147 ? -2.571 1.836 -7.565 1.00 91.00 147 LEU A C 1
ATOM 1124 O O . LEU A 1 147 ? -2.011 0.767 -7.319 1.00 91.00 147 LEU A O 1
ATOM 1128 N N . ASP A 1 148 ? -3.840 1.933 -7.947 1.00 89.88 148 ASP A N 1
ATOM 1129 C CA . ASP A 1 148 ? -4.636 0.788 -8.384 1.00 89.88 148 ASP A CA 1
ATOM 1130 C C . ASP A 1 148 ? -4.244 0.438 -9.828 1.00 89.88 148 ASP A C 1
ATOM 1132 O O . ASP A 1 148 ? -3.860 1.309 -10.615 1.00 89.88 148 ASP A O 1
ATOM 1136 N N . PHE A 1 149 ? -4.315 -0.843 -10.164 1.00 91.00 149 PHE A N 1
ATOM 1137 C CA . PHE A 1 149 ? -4.192 -1.314 -11.538 1.00 91.00 149 PHE A CA 1
ATOM 1138 C C . PHE A 1 149 ? -5.472 -1.076 -12.361 1.00 91.00 149 PHE A C 1
ATOM 1140 O O . PHE A 1 149 ? -5.435 -1.203 -13.579 1.00 91.00 149 PHE A O 1
ATOM 1147 N N . GLU A 1 150 ? -6.594 -0.726 -11.725 1.00 89.69 150 GLU A N 1
ATOM 1148 C CA . GLU A 1 150 ? -7.871 -0.346 -12.355 1.00 89.69 150 GLU A CA 1
ATOM 1149 C C . GLU A 1 150 ? -8.430 -1.406 -13.326 1.00 89.69 150 GLU A C 1
ATOM 1151 O O . GLU A 1 150 ? -9.116 -1.088 -14.295 1.00 89.69 150 GLU A O 1
ATOM 1156 N N . GLY A 1 151 ? -8.162 -2.689 -13.063 1.00 90.31 151 GLY A N 1
ATOM 1157 C CA . GLY A 1 151 ? -8.577 -3.793 -13.935 1.00 90.31 151 GLY A CA 1
ATOM 1158 C C . GLY A 1 151 ? -7.532 -4.220 -14.967 1.00 90.31 151 GLY A C 1
ATOM 1159 O O . GLY A 1 151 ? -7.719 -5.246 -15.619 1.00 90.31 151 GLY A O 1
ATOM 1160 N N . GLU A 1 152 ? -6.433 -3.478 -15.102 1.00 94.19 152 GLU A N 1
ATOM 1161 C CA . GLU A 1 152 ? -5.375 -3.751 -16.073 1.00 94.19 152 GLU A CA 1
ATOM 1162 C C . GLU A 1 152 ? -4.284 -4.667 -15.503 1.00 94.19 152 GLU A C 1
ATOM 1164 O O . GLU A 1 152 ? -3.960 -4.664 -14.319 1.00 94.19 152 GLU A O 1
ATOM 1169 N N . GLU A 1 153 ? -3.633 -5.443 -16.365 1.00 94.94 153 GLU A N 1
ATOM 1170 C CA . GLU A 1 153 ? -2.520 -6.314 -15.952 1.00 94.94 153 GLU A CA 1
ATOM 1171 C C . GLU A 1 153 ? -1.173 -5.581 -15.930 1.00 94.94 153 GLU A C 1
ATOM 1173 O O . GLU A 1 153 ? -0.164 -6.118 -15.460 1.00 94.94 153 GLU A O 1
ATOM 1178 N N . VAL A 1 154 ? -1.138 -4.366 -16.485 1.00 95.69 154 VAL A N 1
ATOM 1179 C CA . VAL A 1 154 ? 0.071 -3.568 -16.664 1.00 95.69 154 VAL A CA 1
ATOM 1180 C C . VAL A 1 154 ? -0.199 -2.124 -16.282 1.00 95.69 154 VAL A C 1
ATOM 1182 O O . VAL A 1 154 ? -1.007 -1.443 -16.905 1.00 95.69 154 VAL A O 1
ATOM 1185 N N . LEU A 1 155 ? 0.574 -1.628 -15.323 1.00 95.25 155 LEU A N 1
ATOM 1186 C CA . LEU A 1 155 ? 0.580 -0.231 -14.931 1.00 95.25 155 LEU A CA 1
ATOM 1187 C C . LEU A 1 155 ? 1.827 0.462 -15.487 1.00 95.25 155 LEU A C 1
ATOM 1189 O O . LEU A 1 155 ? 2.948 -0.040 -15.355 1.00 95.25 155 LEU A O 1
ATOM 1193 N N . ARG A 1 156 ? 1.632 1.634 -16.099 1.00 94.75 156 ARG A N 1
ATOM 1194 C CA . ARG A 1 156 ? 2.708 2.495 -16.608 1.00 94.75 156 ARG A CA 1
ATOM 1195 C C . ARG A 1 156 ? 2.744 3.797 -15.827 1.00 94.75 156 ARG A C 1
ATOM 1197 O O . ARG A 1 156 ? 1.783 4.564 -15.833 1.00 94.75 156 ARG A O 1
ATOM 1204 N N . ILE A 1 157 ? 3.863 4.047 -15.160 1.00 93.88 157 ILE A N 1
ATOM 1205 C CA . ILE A 1 157 ? 4.039 5.198 -14.281 1.00 93.88 157 ILE A CA 1
ATOM 1206 C C . ILE A 1 157 ? 5.113 6.110 -14.889 1.00 93.88 157 ILE A C 1
ATOM 1208 O O . ILE A 1 157 ? 6.280 5.718 -14.929 1.00 93.88 157 ILE A O 1
ATOM 1212 N N . PRO A 1 158 ? 4.759 7.324 -15.347 1.00 93.62 158 PRO A N 1
ATOM 1213 C CA . PRO A 1 158 ? 5.717 8.241 -15.953 1.00 93.62 158 PRO A CA 1
ATOM 1214 C C . PRO A 1 158 ? 6.575 8.926 -14.884 1.00 93.62 158 PRO A C 1
ATOM 1216 O O . PRO A 1 158 ? 6.064 9.619 -13.998 1.00 93.62 158 PRO A O 1
ATOM 1219 N N . LEU A 1 159 ? 7.888 8.755 -14.975 1.00 93.00 159 LEU A N 1
ATOM 1220 C CA . LEU A 1 159 ? 8.876 9.267 -14.035 1.00 93.00 159 LEU A CA 1
ATOM 1221 C C . LEU A 1 159 ? 9.813 10.267 -14.719 1.00 93.00 159 LEU A C 1
ATOM 1223 O O . LEU A 1 159 ? 10.158 10.123 -15.890 1.00 93.00 159 LEU A O 1
ATOM 1227 N N . LEU A 1 160 ? 10.248 11.262 -13.955 1.00 91.88 160 LEU A N 1
ATOM 1228 C CA . LEU A 1 160 ? 11.287 12.211 -14.329 1.00 91.88 160 LEU A CA 1
ATOM 1229 C C . LEU A 1 160 ? 12.555 11.904 -13.539 1.00 91.88 160 LEU A C 1
ATOM 1231 O O . LEU A 1 160 ? 12.506 11.755 -12.315 1.00 91.88 160 LEU A O 1
ATOM 1235 N N . VAL A 1 161 ? 13.687 11.880 -14.229 1.00 90.88 161 VAL A N 1
ATOM 1236 C CA . VAL A 1 161 ? 15.007 11.764 -13.612 1.00 90.88 161 VAL A CA 1
ATOM 1237 C C . VAL A 1 161 ? 15.437 13.155 -13.155 1.00 90.88 161 VAL A C 1
ATOM 1239 O O . VAL A 1 161 ? 15.719 14.034 -13.967 1.00 90.88 161 VAL A O 1
ATOM 1242 N N . THR A 1 162 ? 15.438 13.394 -11.848 1.00 89.38 162 THR A N 1
ATOM 1243 C CA . THR A 1 162 ? 15.629 14.733 -11.269 1.00 89.38 162 THR A CA 1
ATOM 1244 C C . THR A 1 162 ? 17.072 15.060 -10.920 1.00 89.38 162 THR A C 1
ATOM 1246 O O . THR A 1 162 ? 17.414 16.233 -10.798 1.00 89.38 162 THR A O 1
ATOM 1249 N N . SER A 1 163 ? 17.924 14.053 -10.754 1.00 85.69 163 SER A N 1
ATOM 1250 C CA . SER A 1 163 ? 19.337 14.243 -10.433 1.00 85.69 163 SER A CA 1
ATOM 1251 C C . SER A 1 163 ? 20.189 13.152 -11.063 1.00 85.69 163 SER A C 1
ATOM 1253 O O . SER A 1 163 ? 19.687 12.119 -11.504 1.00 85.69 163 SER A O 1
ATOM 1255 N N . GLN A 1 164 ? 21.493 13.408 -11.124 1.00 79.69 164 GLN A N 1
ATOM 1256 C CA . GLN A 1 164 ? 22.461 12.388 -11.491 1.00 79.69 164 GLN A CA 1
ATOM 1257 C C . GLN A 1 164 ? 22.520 11.336 -10.375 1.00 79.69 164 GLN A C 1
ATOM 1259 O O . GLN A 1 164 ? 22.468 11.693 -9.199 1.00 79.69 164 GLN A O 1
ATOM 1264 N N . ILE A 1 165 ? 22.587 10.058 -10.746 1.00 75.44 165 ILE A N 1
ATOM 1265 C CA . ILE A 1 165 ? 22.694 8.960 -9.783 1.00 75.44 165 ILE A CA 1
ATOM 1266 C C . ILE A 1 165 ? 24.144 8.886 -9.312 1.00 75.44 165 ILE A C 1
ATOM 1268 O O . ILE A 1 165 ? 25.054 8.631 -10.104 1.00 75.44 165 ILE A O 1
ATOM 1272 N N . GLU A 1 166 ? 24.368 9.131 -8.025 1.00 70.94 166 GLU A N 1
ATOM 1273 C CA . GLU A 1 166 ? 25.680 8.969 -7.402 1.00 70.94 166 GLU A CA 1
ATOM 1274 C C . GLU A 1 166 ? 25.783 7.567 -6.788 1.00 70.94 166 GLU A C 1
ATOM 1276 O O . GLU A 1 166 ? 25.421 7.326 -5.639 1.00 70.94 166 GLU A O 1
ATOM 1281 N N . GLY A 1 167 ? 26.287 6.608 -7.568 1.00 74.38 167 GLY A N 1
ATOM 1282 C CA . GLY A 1 167 ? 26.532 5.245 -7.092 1.00 74.38 167 GLY A CA 1
ATOM 1283 C C . GLY A 1 167 ? 25.347 4.304 -7.302 1.00 74.38 167 GLY A C 1
ATOM 1284 O O . GLY A 1 167 ? 24.980 4.026 -8.437 1.00 74.38 167 GLY A O 1
ATOM 1285 N N . GLN A 1 168 ? 24.829 3.713 -6.224 1.00 75.00 168 GLN A N 1
ATOM 1286 C CA . GLN A 1 168 ? 23.679 2.806 -6.267 1.00 75.00 168 GLN A CA 1
ATOM 1287 C C . GLN A 1 168 ? 22.562 3.376 -5.406 1.00 75.00 168 GLN A C 1
ATOM 1289 O O . GLN A 1 168 ? 22.736 3.528 -4.197 1.00 75.00 168 GLN A O 1
ATOM 1294 N N . GLU A 1 169 ? 21.411 3.637 -6.015 1.00 81.25 169 GLU A N 1
ATOM 1295 C CA . GLU A 1 169 ? 20.214 4.044 -5.286 1.00 81.25 169 GLU A CA 1
ATOM 1296 C C . GLU A 1 169 ? 19.224 2.881 -5.204 1.00 81.25 169 GLU A C 1
ATOM 1298 O O . GLU A 1 169 ? 19.009 2.141 -6.169 1.00 81.25 169 GLU A O 1
ATOM 1303 N N . HIS A 1 170 ? 18.630 2.714 -4.024 1.00 80.50 170 HIS A N 1
ATOM 1304 C CA . HIS A 1 170 ? 17.631 1.687 -3.764 1.00 80.50 170 HIS A CA 1
ATOM 1305 C C . HIS A 1 170 ? 16.237 2.231 -4.039 1.00 80.50 170 HIS A C 1
ATOM 1307 O O . HIS A 1 170 ? 15.902 3.348 -3.643 1.00 80.50 170 HIS A O 1
ATOM 1313 N N . PHE A 1 171 ? 15.400 1.394 -4.632 1.00 87.00 171 PHE A N 1
ATOM 1314 C CA . PHE A 1 171 ? 13.970 1.637 -4.694 1.00 87.00 171 PHE A CA 1
ATOM 1315 C C . PHE A 1 171 ? 13.212 0.345 -4.420 1.00 87.00 171 PHE A C 1
ATOM 1317 O O . PHE A 1 171 ? 13.747 -0.754 -4.600 1.00 87.00 171 PHE A O 1
ATOM 1324 N N . ALA A 1 172 ? 11.974 0.485 -3.960 1.00 88.56 172 ALA A N 1
ATOM 1325 C CA . ALA A 1 172 ? 11.139 -0.646 -3.594 1.00 88.56 172 ALA A CA 1
ATOM 1326 C C . ALA A 1 172 ? 9.774 -0.545 -4.263 1.00 88.56 172 ALA A C 1
ATOM 1328 O O . ALA A 1 172 ? 9.167 0.525 -4.340 1.00 88.56 172 ALA A O 1
ATOM 1329 N N . ILE A 1 173 ? 9.299 -1.690 -4.736 1.00 90.00 173 ILE A N 1
ATOM 1330 C CA . ILE A 1 173 ? 7.947 -1.876 -5.240 1.00 90.00 173 ILE A CA 1
ATOM 1331 C C . ILE A 1 173 ? 7.334 -3.020 -4.454 1.00 90.00 173 ILE A C 1
ATOM 1333 O O . ILE A 1 173 ? 7.933 -4.089 -4.348 1.00 90.00 173 ILE A O 1
ATOM 1337 N N . CYS A 1 174 ? 6.143 -2.790 -3.923 1.00 90.31 174 CYS A N 1
ATOM 1338 C CA . CYS A 1 174 ? 5.330 -3.794 -3.261 1.00 90.31 174 CYS A CA 1
ATOM 1339 C C . CYS A 1 174 ? 3.975 -3.829 -3.959 1.00 90.31 174 CYS A C 1
ATOM 1341 O O . CYS A 1 174 ? 3.304 -2.807 -4.043 1.00 90.31 174 CYS A O 1
ATOM 1343 N N . VAL A 1 175 ? 3.581 -4.981 -4.485 1.00 90.50 175 VAL A N 1
ATOM 1344 C CA . VAL A 1 175 ? 2.226 -5.201 -4.984 1.00 90.50 175 VAL A CA 1
ATOM 1345 C C . VAL A 1 175 ? 1.514 -6.108 -4.000 1.00 90.50 175 VAL A C 1
ATOM 1347 O O . VAL A 1 175 ? 2.063 -7.133 -3.597 1.00 90.50 175 VAL A O 1
ATOM 1350 N N . ARG A 1 176 ? 0.295 -5.742 -3.622 1.00 88.69 176 ARG A N 1
ATOM 1351 C CA . ARG A 1 176 ? -0.545 -6.542 -2.735 1.00 88.69 176 ARG A CA 1
ATOM 1352 C C . ARG A 1 176 ? -2.007 -6.432 -3.119 1.00 88.69 176 ARG A C 1
ATOM 1354 O O . ARG A 1 176 ? -2.412 -5.452 -3.741 1.00 88.69 176 ARG A O 1
ATOM 1361 N N . ASN A 1 177 ? -2.792 -7.409 -2.699 1.00 86.94 177 ASN A N 1
ATOM 1362 C CA . ASN A 1 177 ? -4.233 -7.363 -2.834 1.00 86.94 177 ASN A CA 1
ATOM 1363 C C . ASN A 1 177 ? -4.888 -6.861 -1.537 1.00 86.94 177 ASN A C 1
ATOM 1365 O O . ASN A 1 177 ? -4.547 -7.320 -0.449 1.00 86.94 177 ASN A O 1
ATOM 1369 N N . MET A 1 178 ? -5.840 -5.934 -1.649 1.00 80.62 178 MET A N 1
ATOM 1370 C CA . MET A 1 178 ? -6.584 -5.403 -0.497 1.00 80.62 178 MET A CA 1
ATOM 1371 C C . MET A 1 178 ? -7.485 -6.438 0.188 1.00 80.62 178 MET A C 1
ATOM 1373 O O . MET A 1 178 ? -7.812 -6.275 1.357 1.00 80.62 178 MET A O 1
ATOM 1377 N N . PHE A 1 179 ? -7.917 -7.476 -0.528 1.00 79.06 179 PHE A N 1
ATOM 1378 C CA . PHE A 1 179 ? -8.889 -8.460 -0.044 1.00 79.06 179 PHE A CA 1
ATOM 1379 C C . PHE A 1 179 ? -8.266 -9.828 0.252 1.00 79.06 179 PHE A C 1
ATOM 1381 O O . PHE A 1 179 ? -8.874 -10.640 0.948 1.00 79.06 179 PHE A O 1
ATOM 1388 N N . GLN A 1 180 ? -7.067 -10.095 -0.272 1.00 78.31 180 GLN A N 1
ATOM 1389 C CA . GLN A 1 180 ? -6.349 -11.354 -0.101 1.00 78.31 180 GLN A CA 1
ATOM 1390 C C . GLN A 1 180 ? -4.888 -11.094 0.285 1.00 78.31 180 GLN A C 1
ATOM 1392 O O . GLN A 1 180 ? -4.024 -10.951 -0.577 1.00 78.31 180 GLN A O 1
ATOM 1397 N N . GLU A 1 181 ? -4.602 -11.082 1.589 1.00 70.38 181 GLU A N 1
ATOM 1398 C CA . GLU A 1 181 ? -3.272 -10.759 2.141 1.00 70.38 181 GLU A CA 1
ATOM 1399 C C . GLU A 1 181 ? -2.151 -11.688 1.637 1.00 70.38 181 GLU A C 1
ATOM 1401 O O . GLU A 1 181 ? -1.009 -11.262 1.480 1.00 70.38 181 GLU A O 1
ATOM 1406 N N . GLU A 1 182 ? -2.484 -12.942 1.317 1.00 75.56 182 GLU A N 1
ATOM 1407 C CA . GLU A 1 182 ? -1.556 -13.924 0.735 1.00 75.56 182 GLU A CA 1
ATOM 1408 C C . GLU A 1 182 ? -1.068 -13.505 -0.664 1.00 75.56 182 GLU A C 1
ATOM 1410 O O . GLU A 1 182 ? 0.029 -13.852 -1.096 1.00 75.56 182 GLU A O 1
ATOM 1415 N N . ARG A 1 183 ? -1.844 -12.702 -1.399 1.00 83.19 183 ARG A N 1
ATOM 1416 C CA . ARG A 1 183 ? -1.433 -12.186 -2.706 1.00 83.19 183 ARG A CA 1
ATOM 1417 C C . ARG A 1 183 ? -0.611 -10.915 -2.521 1.00 83.19 183 ARG A C 1
ATOM 1419 O O . ARG A 1 183 ? -1.075 -9.807 -2.784 1.00 83.19 183 ARG A O 1
ATOM 1426 N N . ALA A 1 184 ? 0.636 -11.095 -2.107 1.00 83.44 184 ALA A N 1
ATOM 1427 C CA . ALA A 1 184 ? 1.611 -10.022 -1.987 1.00 83.44 184 ALA A CA 1
ATOM 1428 C C . ALA A 1 184 ? 2.964 -10.401 -2.608 1.00 83.44 184 ALA A C 1
ATOM 1430 O O . ALA A 1 184 ? 3.326 -11.571 -2.729 1.00 83.44 184 ALA A O 1
ATOM 1431 N N . SER A 1 185 ? 3.691 -9.404 -3.092 1.00 85.75 185 SER A N 1
ATOM 1432 C CA . SER A 1 185 ? 5.043 -9.559 -3.614 1.00 85.75 185 SER A CA 1
ATOM 1433 C C . SER A 1 185 ? 5.763 -8.229 -3.548 1.00 85.75 185 SER A C 1
ATOM 1435 O O . SER A 1 185 ? 5.182 -7.175 -3.807 1.00 85.75 185 SER A O 1
ATOM 1437 N N . SER A 1 186 ? 7.057 -8.274 -3.269 1.00 83.50 186 SER A N 1
ATOM 1438 C CA . SER A 1 186 ? 7.911 -7.107 -3.373 1.00 83.50 186 SER A CA 1
ATOM 1439 C C . SER A 1 186 ? 9.179 -7.386 -4.140 1.00 83.50 186 SER A C 1
ATOM 1441 O O . SER A 1 186 ? 9.682 -8.507 -4.257 1.00 83.50 186 SER A O 1
ATOM 1443 N N . ARG A 1 187 ? 9.716 -6.295 -4.665 1.00 80.12 187 ARG A N 1
ATOM 1444 C CA . ARG A 1 187 ? 10.999 -6.243 -5.336 1.00 80.12 187 ARG A CA 1
ATOM 1445 C C . ARG A 1 187 ? 11.702 -4.982 -4.870 1.00 80.12 187 ARG A C 1
ATOM 1447 O O . ARG A 1 187 ? 11.233 -3.872 -5.117 1.00 80.12 187 ARG A O 1
ATOM 1454 N N . SER A 1 188 ? 12.853 -5.178 -4.245 1.00 74.12 188 SER A N 1
ATOM 1455 C CA . SER A 1 188 ? 13.844 -4.124 -4.078 1.00 74.12 188 SER A CA 1
ATOM 1456 C C . SER A 1 188 ? 14.814 -4.202 -5.243 1.00 74.12 188 SER A C 1
ATOM 1458 O O . SER A 1 188 ? 15.311 -5.278 -5.584 1.00 74.12 188 SER A O 1
ATOM 1460 N N . LEU A 1 189 ? 15.056 -3.068 -5.877 1.00 71.56 189 LEU A N 1
ATOM 1461 C CA . LEU A 1 189 ? 15.880 -2.963 -7.070 1.00 71.56 189 LEU A CA 1
ATOM 1462 C C . LEU A 1 189 ? 16.908 -1.848 -6.873 1.00 71.56 189 LEU A C 1
ATOM 1464 O O . LEU A 1 189 ? 16.727 -0.935 -6.065 1.00 71.56 189 LEU A O 1
ATOM 1468 N N . LEU A 1 190 ? 18.008 -1.969 -7.608 1.00 67.38 190 LEU A N 1
ATOM 1469 C CA . LEU A 1 190 ? 19.122 -1.031 -7.587 1.00 67.38 190 LEU A CA 1
ATOM 1470 C C . LEU A 1 190 ? 19.192 -0.315 -8.924 1.00 67.38 190 LEU A C 1
ATOM 1472 O O . LEU A 1 190 ? 19.202 -0.973 -9.965 1.00 67.38 190 LEU A O 1
ATOM 1476 N N . ILE A 1 191 ? 19.283 1.009 -8.883 1.00 65.81 191 ILE A N 1
ATOM 1477 C CA . ILE A 1 191 ? 19.530 1.836 -10.065 1.00 65.81 191 ILE A CA 1
ATOM 1478 C C . ILE A 1 191 ? 20.967 2.361 -9.977 1.00 65.81 191 ILE A C 1
ATOM 1480 O O . ILE A 1 191 ? 21.433 2.725 -8.894 1.00 65.81 191 ILE A O 1
ATOM 1484 N N . LYS A 1 192 ? 21.668 2.320 -11.113 1.00 60.81 192 LYS A N 1
ATOM 1485 C CA . LYS A 1 192 ? 23.058 2.748 -11.311 1.00 60.81 192 LYS A CA 1
ATOM 1486 C C . LYS A 1 192 ? 23.141 3.763 -12.438 1.00 60.81 192 LYS A C 1
ATOM 1488 O O . LYS A 1 192 ? 22.310 3.652 -13.366 1.00 60.81 192 LYS A O 1
#

Foldseek 3Di:
DLVVLQDPPGDQLDPVSVVVVVVVVVVCVVVVQADQAWWKQWPNRIDTNVVVVPDPDDTPDIDGPDGDHDDDDDDDDDDDQVDAPAAQDKDWFKAAPVRDGDQDDDAFGKIKIKIFRPVADDAQKKKWKQAWPQKAQPVPRDRTDMDDCVRPRMDITIIGGHHDDDDKTKIKMKIAGSRDRNRIHMDIDIHD

Organism: NCBI:txid1003181

Radius of gyration: 23.06 Å; chains: 1; bounding box: 58×32×65 Å

Sequence (192 aa):
QVTRQLNEQGMLYSTEDSVAAIALLSELRKSGLVTGEARLCVNGEEMTAIEAAQLKVPIESIDVLSGVAAVEVTRLHEEDWTRFADNFPIGIRFVNADNSEIQYVRAGDCIELVISLPKGYQTGDIVHVALPPCLSWIRGGVKLFSLDFEGEEVLRIPLLVTSQIEGQEHFAICVRNMFQEERASSRSLLIK